Protein AF-A0A402D2J2-F1 (afdb_monomer)

Sequence (339 aa):
MKLERARELYSDYAEGTLTPAMKLALEQHFDADAEARADYDEFARIFAVLGDSAPVDIDVPLGFRAKVMELATAEQERRASAPRSLGDAIREWFAPSGRRRLSGGLLAGVAALVVAGVVFNPAINHPGTTPGTMFPGINTPAPDATPLMIQGVSTGMGTDGNFYHYFHIHLPQNVQSATVNAFVVTSSDQITDPAIRASDAHLALSAPMTLSNDEEMQIPVARAKRPEPGATLDMLVNWQSDSDPSHGGSQVVFTPFDVSDGGPATPPTANGNFYDTLRAIASVYHVTVIADATSSPTVAAAGWTSGDDVSKALNTVAGSVSYGVRKLNDTTYQVFDKR

Organism: NCBI:txid2219043

Nearest PDB structures (foldseek):
  1uey-assembly1_A  TM=3.488E-01  e=1.112E-01  Homo sapiens
  4n8p-assembly1_A-2  TM=3.019E-01  e=5.101E-01  Ornithorhynchus anatinus
  4u59-assembly1_A  TM=2.667E-01  e=8.151E-01  Salmonella enterica subsp. enterica serovar Typhimurium
  7uwj-assembly1_D  TM=2.403E-01  e=6.081E-01  Homo sapiens

pLDDT: mean 82.34, std 18.81, range [29.27, 98.44]

Radius of gyration: 31.61 Å; Cα contacts (8 Å, |Δi|>4): 439; chains: 1; bounding box: 92×44×94 Å

Solvent-accessible surface area (backbone atoms only — not comparable to full-atom values): 20413 Å² total; per-residue (Å²): 125,58,67,73,65,52,60,74,42,46,64,39,55,76,72,62,70,50,54,72,70,57,47,52,56,50,52,55,38,35,75,74,29,66,65,60,37,52,55,47,58,51,50,51,52,54,52,45,55,64,67,63,48,66,78,72,82,69,78,71,57,91,57,48,70,57,52,52,50,49,50,51,49,51,51,50,50,48,62,70,65,47,75,79,49,72,64,55,59,51,50,52,66,70,36,88,80,51,78,81,75,82,84,79,88,81,93,76,87,93,77,89,90,82,93,86,86,86,79,89,86,82,87,88,86,81,84,88,84,80,93,72,91,73,74,81,77,77,75,69,72,74,75,80,73,70,73,66,38,67,79,49,73,49,75,49,73,43,98,85,71,46,51,26,39,34,38,38,36,34,47,35,96,89,38,67,35,28,44,34,41,39,29,40,44,90,49,59,58,41,68,68,33,71,68,52,23,74,75,71,42,44,70,59,41,100,58,76,41,80,46,43,40,92,43,78,46,74,48,71,42,76,55,69,94,76,64,60,55,50,40,56,52,34,40,38,38,39,40,34,22,73,88,41,76,86,60,46,50,30,39,34,35,27,34,39,61,73,62,90,81,38,68,90,43,70,62,64,78,52,84,46,42,38,61,40,40,52,42,28,50,13,27,73,69,65,22,33,36,37,32,58,43,69,76,58,69,87,56,54,50,67,88,67,58,96,87,53,55,70,67,57,34,50,42,50,39,30,49,75,74,60,29,41,71,45,78,77,54,99,51,34,35,36,38,35,67,72,122

InterPro domains:
  IPR041916 Anti-sigma factor, zinc-finger domain superfamily [G3DSA:1.10.10.1320] (2-97)

Mean predicted aligned error: 16.81 Å

Foldseek 3Di:
DDLVVLVVCLVCQLVVVDDPVVNVVSVVVCVVDVVSVVVSVVVNVVVVVVVPPPPPPPVCPVCNVVVVVVVVVVVVVCVVPVPCPPVNVVVVCVPPVNPPPPDDDDDDDDDDDDDDDDDDDDDDDDDDDDDDDDPPPPPPPQQDPDFDFFQDWDWDQDPVRFIWIKTKGAGGPVFQKKWKWKWFDDDVCLLQPVVCVVVPTHTLDPDTDMDGRPDIDIRIDTDDPQDDQLQWGKMKMWIARPVDRVPIFIKMKTATDDCVRDHQDPQDPQPQALVSQVSSLCSRQRAMEIETSGVRDPGRQDDADSPDPSQVSLCSSLVVRQWDWDDSDPRYIYTYHSD

Structure (mmCIF, N/CA/C/O backbone):
data_AF-A0A402D2J2-F1
#
_entry.id   AF-A0A402D2J2-F1
#
loop_
_atom_site.group_PDB
_atom_site.id
_atom_site.type_symbol
_atom_site.label_atom_id
_atom_site.label_alt_id
_atom_site.label_comp_id
_atom_site.label_asym_id
_atom_site.label_entity_id
_atom_site.label_seq_id
_atom_site.pdbx_PDB_ins_code
_atom_site.Cartn_x
_atom_site.Cartn_y
_atom_site.Cartn_z
_atom_site.occupancy
_atom_site.B_iso_or_equiv
_atom_site.auth_seq_id
_atom_site.auth_comp_id
_atom_site.auth_asym_id
_atom_site.auth_atom_id
_atom_site.pdbx_PDB_model_num
ATOM 1 N N . MET A 1 1 ? -37.002 -9.788 31.510 1.00 94.62 1 MET A N 1
ATOM 2 C CA . MET A 1 1 ? -36.221 -8.717 30.846 1.00 94.62 1 MET A CA 1
ATOM 3 C C . MET A 1 1 ? -36.926 -8.392 29.531 1.00 94.62 1 MET A C 1
ATOM 5 O O . MET A 1 1 ? -37.787 -9.174 29.156 1.00 94.62 1 MET A O 1
ATOM 9 N N . LYS A 1 2 ? -36.666 -7.252 28.878 1.00 96.88 2 LYS A N 1
ATOM 10 C CA . LYS A 1 2 ? -37.118 -7.056 27.487 1.00 96.88 2 LYS A CA 1
ATOM 11 C C . LYS A 1 2 ? -36.085 -7.664 26.533 1.00 96.88 2 LYS A C 1
ATOM 13 O O . LYS A 1 2 ? -34.898 -7.600 26.858 1.00 96.88 2 LYS A O 1
ATOM 18 N N . LEU A 1 3 ? -36.521 -8.185 25.387 1.00 95.56 3 LEU A N 1
ATOM 19 C CA . LEU A 1 3 ? -35.649 -8.843 24.409 1.00 95.56 3 LEU A CA 1
ATOM 20 C C . LEU A 1 3 ? -34.528 -7.916 23.914 1.00 95.56 3 LEU A C 1
ATOM 22 O O . LEU A 1 3 ? -33.380 -8.334 23.826 1.00 95.56 3 LEU A O 1
ATOM 26 N N . GLU A 1 4 ? -34.814 -6.630 23.688 1.00 97.06 4 GLU A N 1
ATOM 27 C CA . GLU A 1 4 ? -33.807 -5.663 23.226 1.00 97.06 4 GLU A CA 1
ATOM 28 C C . GLU A 1 4 ? -32.672 -5.509 24.242 1.00 97.06 4 GLU A C 1
ATOM 30 O O . GLU A 1 4 ? -31.501 -5.462 23.879 1.00 97.06 4 GLU A O 1
ATOM 35 N N . ARG A 1 5 ? -33.013 -5.512 25.537 1.00 97.31 5 ARG A N 1
ATOM 36 C CA . ARG A 1 5 ? -32.013 -5.433 26.604 1.00 97.31 5 ARG A CA 1
ATOM 37 C C . ARG A 1 5 ? -31.227 -6.733 26.752 1.00 97.31 5 ARG A C 1
ATOM 39 O O . ARG A 1 5 ? -30.081 -6.680 27.172 1.00 97.31 5 ARG A O 1
ATOM 46 N N . ALA A 1 6 ? -31.824 -7.880 26.431 1.00 97.69 6 ALA A N 1
ATOM 47 C CA . ALA A 1 6 ? -31.112 -9.154 26.408 1.00 97.69 6 ALA A CA 1
ATOM 48 C C . ALA A 1 6 ? -30.074 -9.181 25.275 1.00 97.69 6 ALA A C 1
ATOM 50 O O . ALA A 1 6 ? -28.929 -9.545 25.527 1.00 97.69 6 ALA A O 1
ATOM 51 N N . ARG A 1 7 ? -30.446 -8.701 24.077 1.00 97.62 7 ARG A N 1
ATOM 52 C CA . ARG A 1 7 ? -29.564 -8.595 22.898 1.00 97.62 7 ARG A CA 1
ATOM 53 C C . ARG A 1 7 ? -28.315 -7.763 23.156 1.00 97.62 7 ARG A C 1
ATOM 55 O O . ARG A 1 7 ? -27.223 -8.159 22.765 1.00 97.62 7 ARG A O 1
ATOM 62 N N . GLU A 1 8 ? -28.457 -6.650 23.872 1.00 97.69 8 GLU A N 1
ATOM 63 C CA . GLU A 1 8 ? -27.319 -5.814 24.282 1.00 97.69 8 GLU A CA 1
ATOM 64 C C . GLU A 1 8 ? -26.299 -6.566 25.157 1.00 97.69 8 GLU A C 1
ATOM 66 O O . GLU A 1 8 ? -25.145 -6.160 25.218 1.00 97.69 8 GLU A O 1
ATOM 71 N N . LEU A 1 9 ? -26.701 -7.654 25.826 1.00 98.19 9 LEU A N 1
ATOM 72 C CA . LEU A 1 9 ? -25.843 -8.440 26.719 1.00 98.19 9 LEU A CA 1
ATOM 73 C C . LEU A 1 9 ? -25.268 -9.704 26.060 1.00 98.19 9 LEU A C 1
ATOM 75 O O . LEU A 1 9 ? -24.538 -10.442 26.721 1.00 98.19 9 LEU A O 1
ATOM 79 N N . TYR A 1 10 ? -25.585 -9.990 24.793 1.00 98.19 10 TYR A N 1
ATOM 80 C CA . TYR A 1 10 ? -25.161 -11.231 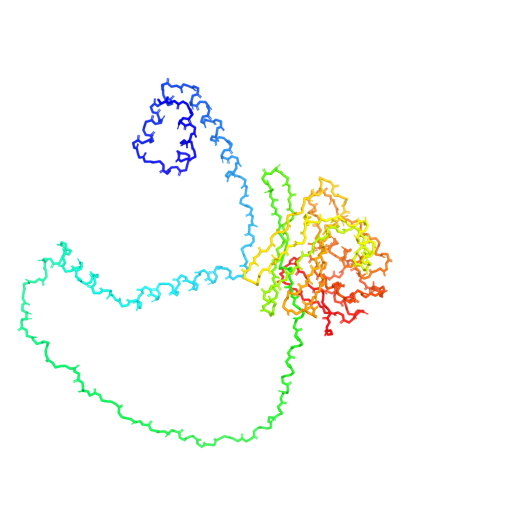24.134 1.00 98.19 10 TYR A CA 1
ATOM 81 C C . TYR A 1 10 ? -23.644 -11.327 23.949 1.00 98.19 10 TYR A C 1
ATOM 83 O O . TYR A 1 10 ? -23.086 -12.386 24.243 1.00 98.19 10 TYR A O 1
ATOM 91 N N . SER A 1 11 ? -22.979 -10.240 23.529 1.00 96.81 11 SER A N 1
ATOM 92 C CA . SER A 1 11 ? -21.511 -10.210 23.380 1.00 96.81 11 SER A CA 1
ATOM 93 C C . SER A 1 11 ? -20.832 -10.460 24.723 1.00 96.81 11 SER A C 1
ATOM 95 O O . SER A 1 11 ? -20.067 -11.410 24.862 1.00 96.81 11 SER A O 1
ATOM 97 N N . ASP A 1 12 ? -21.220 -9.702 25.754 1.00 97.94 12 ASP A N 1
ATOM 98 C CA . ASP A 1 12 ? -20.649 -9.830 27.098 1.00 97.94 12 ASP A CA 1
ATOM 99 C C . ASP A 1 12 ? -20.899 -11.222 27.713 1.00 97.94 12 ASP A C 1
ATOM 101 O O . ASP A 1 12 ? -20.070 -11.752 28.459 1.00 97.94 12 ASP A O 1
ATOM 105 N N . TYR A 1 13 ? -22.055 -11.839 27.430 1.00 98.12 13 TYR A N 1
ATOM 106 C CA . TYR A 1 13 ? -22.362 -13.200 27.881 1.00 98.12 13 TYR A CA 1
ATOM 107 C C . TYR A 1 13 ? -21.496 -14.241 27.159 1.00 98.12 13 TYR A C 1
ATOM 109 O O . TYR A 1 13 ? -20.967 -15.137 27.818 1.00 98.12 13 TYR A O 1
ATOM 117 N N . ALA A 1 14 ? -21.321 -14.115 25.837 1.00 97.00 14 ALA A N 1
ATOM 118 C CA . ALA A 1 14 ? -20.491 -15.012 25.030 1.00 97.00 14 ALA A CA 1
ATOM 119 C C . ALA A 1 14 ? -18.995 -14.906 25.378 1.00 97.00 14 ALA A C 1
ATOM 121 O O . ALA A 1 14 ? -18.307 -15.923 25.447 1.00 97.00 14 ALA A O 1
ATOM 122 N N . GLU A 1 15 ? -18.511 -13.698 25.667 1.00 95.81 15 GLU A N 1
ATOM 123 C CA . GLU A 1 15 ? -17.132 -13.430 26.098 1.00 95.81 15 GLU A CA 1
ATOM 124 C C . GLU A 1 15 ? -16.888 -13.758 27.582 1.00 95.81 15 GLU A C 1
ATOM 126 O O . GLU A 1 15 ? -15.745 -13.821 28.038 1.00 95.81 15 GLU A O 1
ATOM 131 N N . GLY A 1 16 ? -17.952 -13.977 28.361 1.00 96.56 16 GLY A N 1
ATOM 132 C CA . GLY A 1 16 ? -17.866 -14.272 29.791 1.00 96.56 16 GLY A CA 1
ATOM 133 C C . GLY A 1 16 ? -17.497 -13.065 30.664 1.00 96.56 16 GLY A C 1
ATOM 134 O O . GLY A 1 16 ? -17.028 -13.252 31.788 1.00 96.56 16 GLY A O 1
ATOM 135 N N . THR A 1 17 ? -17.710 -11.840 30.179 1.00 97.50 17 THR A N 1
ATOM 136 C CA . THR A 1 17 ? -17.394 -10.582 30.880 1.00 97.50 17 THR A CA 1
ATOM 137 C C . THR A 1 17 ? -18.548 -10.069 31.749 1.00 97.50 17 THR A C 1
ATOM 139 O O . THR A 1 17 ? -18.353 -9.174 32.577 1.00 97.50 17 THR A O 1
ATOM 142 N N . LEU A 1 18 ? -19.746 -10.656 31.630 1.00 96.81 18 LEU A N 1
ATOM 143 C CA . LEU A 1 18 ? -20.892 -10.295 32.466 1.00 96.81 18 LEU A CA 1
ATOM 144 C C . LEU A 1 18 ? -20.651 -10.539 33.958 1.00 96.81 18 LEU A C 1
ATOM 146 O O . LEU A 1 18 ? -20.137 -11.573 34.390 1.00 96.81 18 LEU A O 1
ATOM 150 N N . THR A 1 19 ? -21.162 -9.616 34.776 1.00 97.75 19 THR A N 1
ATOM 151 C CA . THR A 1 19 ? -21.216 -9.826 36.226 1.00 97.75 19 THR A CA 1
ATOM 152 C C . THR A 1 19 ? -22.087 -11.049 36.564 1.00 97.75 19 THR A C 1
ATOM 154 O O . THR A 1 19 ? -23.093 -11.287 35.887 1.00 97.75 19 THR A O 1
ATOM 157 N N . PRO A 1 20 ? -21.789 -11.803 37.642 1.00 97.44 20 PRO A N 1
ATOM 158 C CA . PRO A 1 20 ? -22.547 -13.010 37.987 1.00 97.44 20 PRO A CA 1
ATOM 159 C C . PRO A 1 20 ? -24.058 -12.785 38.146 1.00 97.44 20 PRO A C 1
ATOM 161 O O . PRO A 1 20 ? -24.855 -13.636 37.759 1.00 97.44 20 PRO A O 1
ATOM 164 N N . ALA A 1 21 ? -24.462 -11.625 38.674 1.00 96.69 21 ALA A N 1
ATOM 165 C CA . ALA A 1 21 ? -25.872 -11.275 38.840 1.00 96.69 21 ALA A CA 1
ATOM 166 C C . ALA A 1 21 ? -26.580 -11.048 37.494 1.00 96.69 21 ALA A C 1
ATOM 168 O O . ALA A 1 21 ? -27.708 -11.501 37.309 1.00 96.69 21 ALA A O 1
ATOM 169 N N . MET A 1 22 ? -25.919 -10.377 36.545 1.00 97.31 22 MET A N 1
ATOM 170 C CA . MET A 1 22 ? -26.465 -10.158 35.202 1.00 97.31 22 MET A CA 1
ATOM 171 C C . MET A 1 22 ? -26.511 -11.452 34.397 1.00 97.31 22 MET A C 1
ATOM 173 O O . MET A 1 22 ? -27.506 -11.706 33.726 1.00 97.31 22 MET A O 1
ATOM 177 N N . LYS A 1 23 ? -25.472 -12.286 34.523 1.00 98.38 23 LYS A N 1
ATOM 178 C CA . LYS A 1 23 ? -25.421 -13.615 33.915 1.00 98.38 23 LYS A CA 1
ATOM 179 C C . LYS A 1 23 ? -26.622 -14.463 34.343 1.00 98.38 23 LYS A C 1
ATOM 181 O O . LYS A 1 23 ? -27.362 -14.939 33.490 1.00 98.38 23 LYS A O 1
ATOM 186 N N . LEU A 1 24 ? -26.869 -14.561 35.653 1.00 98.12 24 LEU A N 1
ATOM 187 C CA . LEU A 1 24 ? -28.007 -15.308 36.194 1.00 98.12 24 LEU A CA 1
ATOM 188 C C . LEU A 1 24 ? -29.354 -14.734 35.725 1.00 98.12 24 LEU A C 1
ATOM 190 O O . LEU A 1 24 ? -30.255 -15.489 35.374 1.00 98.12 24 LEU A O 1
ATOM 194 N N . ALA A 1 25 ? -29.503 -13.406 35.705 1.00 97.94 25 ALA A N 1
ATOM 195 C CA . ALA A 1 25 ? -30.734 -12.761 35.249 1.00 97.94 25 ALA A CA 1
ATOM 196 C C . ALA A 1 25 ? -31.018 -13.008 33.755 1.00 97.94 25 ALA A C 1
ATOM 198 O O . ALA A 1 25 ? -32.182 -13.109 33.364 1.00 97.94 25 ALA A O 1
ATOM 199 N N . LEU A 1 26 ? -29.972 -13.094 32.927 1.00 98.12 26 LEU A N 1
ATOM 200 C CA . LEU A 1 26 ? -30.086 -13.415 31.506 1.00 98.12 26 LEU A CA 1
ATOM 201 C C . LEU A 1 26 ? -30.429 -14.898 31.295 1.00 98.12 26 LEU A C 1
ATOM 203 O O . LEU A 1 26 ? -31.330 -15.205 30.523 1.00 98.12 26 LEU A O 1
ATOM 207 N N . GLU A 1 27 ? -29.801 -15.805 32.045 1.00 98.19 27 GLU A N 1
ATOM 208 C CA . GLU A 1 27 ? -30.106 -17.244 32.009 1.00 98.19 27 GLU A CA 1
ATOM 209 C C . GLU A 1 27 ? -31.556 -17.530 32.419 1.00 98.19 27 GLU A C 1
ATOM 211 O O . GLU A 1 27 ? -32.279 -18.215 31.700 1.00 98.19 27 GLU A O 1
ATOM 216 N N . GLN A 1 28 ? -32.033 -16.903 33.498 1.00 98.06 28 GLN A N 1
ATOM 217 C CA . GLN A 1 28 ? -33.442 -16.986 33.899 1.00 98.06 28 GLN A CA 1
ATOM 218 C C . GLN A 1 28 ? -34.395 -16.439 32.831 1.00 98.06 28 GLN A C 1
ATOM 220 O O . GLN A 1 28 ? -35.529 -16.901 32.714 1.00 98.06 28 GLN A O 1
ATOM 225 N N . HIS A 1 29 ? -33.968 -15.432 32.063 1.00 98.19 29 HIS A N 1
ATOM 226 C CA . HIS A 1 29 ? -34.773 -14.912 30.966 1.00 98.19 29 HIS A CA 1
ATOM 227 C C . HIS A 1 29 ? -34.851 -15.903 29.804 1.00 98.19 29 HIS A C 1
ATOM 229 O O . HIS A 1 29 ? -35.945 -16.083 29.281 1.00 98.19 29 HIS A O 1
ATOM 235 N N . PHE A 1 30 ? -33.751 -16.576 29.457 1.00 98.25 30 PHE A N 1
ATOM 236 C CA . PHE A 1 30 ? -33.749 -17.642 28.452 1.00 98.25 30 PHE A CA 1
ATOM 237 C C . PHE A 1 30 ? -34.640 -18.825 28.841 1.00 98.25 30 PHE A C 1
ATOM 239 O O . PHE A 1 30 ? -35.312 -19.386 27.981 1.00 98.25 30 PHE A O 1
ATOM 246 N N . ASP A 1 31 ? -34.686 -19.177 30.127 1.00 98.31 31 ASP A N 1
ATOM 247 C CA . ASP A 1 31 ? -35.574 -20.237 30.617 1.00 98.31 31 ASP A CA 1
ATOM 248 C C . ASP A 1 31 ? -37.059 -19.843 30.520 1.00 98.31 31 ASP A C 1
ATOM 250 O O . ASP A 1 31 ? -37.927 -20.695 30.326 1.00 98.31 31 ASP A O 1
ATOM 254 N N . ALA A 1 32 ? -37.362 -18.550 30.667 1.00 97.88 32 ALA A N 1
ATOM 255 C CA . ALA A 1 32 ? -38.724 -18.023 30.614 1.00 97.88 32 ALA A CA 1
ATOM 256 C C . ALA A 1 32 ? -39.198 -17.672 29.192 1.00 97.88 32 ALA A C 1
ATOM 258 O O . ALA A 1 32 ? -40.405 -17.597 28.960 1.00 97.88 32 ALA A O 1
ATOM 259 N N . ASP A 1 33 ? -38.272 -17.429 28.264 1.00 98.38 33 ASP A N 1
ATOM 260 C CA . ASP A 1 33 ? -38.541 -16.941 26.914 1.00 98.38 33 ASP A CA 1
ATOM 261 C C . ASP A 1 33 ? -37.708 -17.708 25.874 1.00 98.38 33 ASP A C 1
ATOM 263 O O . ASP A 1 33 ? -36.517 -17.458 25.665 1.00 98.38 33 ASP A O 1
ATOM 267 N N . ALA A 1 34 ? -38.367 -18.654 25.200 1.00 97.88 34 ALA A N 1
ATOM 268 C CA . ALA A 1 34 ? -37.743 -19.495 24.185 1.00 97.88 34 ALA A CA 1
ATOM 269 C C . ALA A 1 34 ? -37.308 -18.711 22.933 1.00 97.88 34 ALA A C 1
ATOM 271 O O . ALA A 1 34 ? -36.373 -19.140 22.256 1.00 97.88 34 ALA A O 1
ATOM 272 N N . GLU A 1 35 ? -37.945 -17.573 22.627 1.00 97.25 35 GLU A N 1
ATOM 273 C CA . GLU A 1 35 ? -37.554 -16.718 21.500 1.00 97.25 35 GLU A CA 1
ATOM 274 C C . GLU A 1 35 ? -36.200 -16.066 21.785 1.00 97.25 35 GLU A C 1
ATOM 276 O O . GLU A 1 35 ? -35.285 -16.156 20.968 1.00 97.25 35 GLU A O 1
ATOM 281 N N . ALA A 1 36 ? -36.027 -15.522 22.993 1.00 97.75 36 ALA A N 1
ATOM 282 C CA . ALA A 1 36 ? -34.755 -14.955 23.436 1.00 97.75 36 ALA A CA 1
ATOM 283 C C . ALA A 1 36 ? -33.617 -15.988 23.439 1.00 97.75 36 ALA A C 1
ATOM 285 O O . ALA A 1 36 ? -32.466 -15.641 23.166 1.00 97.75 36 ALA A O 1
ATOM 286 N N . ARG A 1 37 ? -33.923 -17.258 23.746 1.00 98.44 37 ARG A N 1
ATOM 287 C CA . ARG A 1 37 ? -32.938 -18.343 23.677 1.00 98.44 37 ARG A CA 1
ATOM 288 C C . ARG A 1 37 ? -32.544 -18.669 22.236 1.00 98.44 37 ARG A C 1
ATOM 290 O O . ARG A 1 37 ? -31.356 -18.796 21.957 1.00 98.44 37 ARG A O 1
ATOM 297 N N . ALA A 1 38 ? -33.518 -18.777 21.334 1.00 98.00 38 ALA A N 1
ATOM 298 C CA . ALA A 1 38 ? -33.260 -19.056 19.923 1.00 98.00 38 ALA A CA 1
ATOM 299 C C . ALA A 1 38 ? -32.440 -17.938 19.249 1.00 98.00 38 ALA A C 1
ATOM 301 O O . ALA A 1 38 ? -31.506 -18.236 18.506 1.00 98.00 38 ALA A O 1
ATOM 302 N N . ASP A 1 39 ? -32.746 -16.674 19.561 1.00 97.94 39 ASP A N 1
ATOM 303 C CA . ASP A 1 39 ? -32.021 -15.488 19.079 1.00 97.94 39 ASP A CA 1
ATOM 304 C C . ASP A 1 39 ? -30.553 -15.496 19.556 1.00 97.94 39 ASP A C 1
ATOM 306 O O . ASP A 1 39 ? -29.631 -15.269 18.770 1.00 97.94 39 ASP A O 1
ATOM 310 N N . TYR A 1 40 ? -30.308 -15.873 20.819 1.00 98.31 40 TYR A N 1
ATOM 311 C CA . TYR A 1 40 ? -28.949 -16.061 21.335 1.00 98.31 40 TYR A CA 1
ATOM 312 C C . TYR A 1 40 ? -28.207 -17.228 20.660 1.00 98.31 40 TYR A C 1
ATOM 314 O O . TYR A 1 40 ? -27.033 -17.090 20.324 1.00 98.31 40 TYR A O 1
ATOM 322 N N . ASP A 1 41 ? -28.863 -18.369 20.426 1.00 98.00 41 ASP A N 1
ATOM 323 C CA . ASP A 1 41 ? -28.238 -19.529 19.771 1.00 98.00 41 ASP A CA 1
ATOM 324 C C . ASP A 1 41 ? -27.875 -19.239 18.292 1.00 98.00 41 ASP A C 1
ATOM 326 O O . ASP A 1 41 ? -26.938 -19.823 17.733 1.00 98.00 41 ASP A O 1
ATOM 330 N N . GLU A 1 42 ? -28.608 -18.345 17.621 1.00 97.38 42 GLU A N 1
ATOM 331 C CA . GLU A 1 42 ? -28.236 -17.805 16.307 1.00 97.38 42 GLU A CA 1
ATOM 332 C C . GLU A 1 42 ? -27.014 -16.885 16.402 1.00 97.38 42 GLU A C 1
ATOM 334 O O . GLU A 1 42 ? -26.023 -17.118 15.702 1.00 97.38 42 GLU A O 1
ATOM 339 N N . PHE A 1 43 ? -27.034 -15.915 17.322 1.00 97.50 43 PHE A N 1
ATOM 340 C CA . PHE A 1 43 ? -25.891 -15.041 17.589 1.00 97.50 43 PHE A CA 1
ATOM 341 C C . PHE A 1 43 ? -24.618 -15.842 17.902 1.00 97.50 43 PHE A C 1
ATOM 343 O O . PHE A 1 43 ? -23.577 -15.606 17.291 1.00 97.50 43 PHE A O 1
ATOM 350 N N . ALA A 1 44 ? -24.697 -16.833 18.794 1.00 97.06 44 ALA A N 1
ATOM 351 C CA . ALA A 1 44 ? -23.561 -17.651 19.210 1.00 97.06 44 ALA A CA 1
ATOM 352 C C . ALA A 1 44 ? -22.949 -18.445 18.045 1.00 97.06 44 ALA A C 1
ATOM 354 O O . ALA A 1 44 ? -21.730 -18.598 17.980 1.00 97.06 44 ALA A O 1
ATOM 355 N N . ARG A 1 45 ? -23.767 -18.913 17.089 1.00 95.44 45 ARG A N 1
ATOM 356 C CA . ARG A 1 45 ? -23.268 -19.561 15.863 1.00 95.44 45 ARG A CA 1
ATOM 357 C C . ARG A 1 45 ? -22.509 -18.590 14.969 1.00 95.44 45 ARG A C 1
ATOM 359 O O . ARG A 1 45 ? -21.433 -18.942 14.497 1.00 95.44 45 ARG A O 1
ATOM 366 N N . ILE A 1 46 ? -23.043 -17.389 14.744 1.00 92.25 46 ILE A N 1
ATOM 367 C CA . ILE A 1 46 ? -22.367 -16.359 13.940 1.00 92.25 46 ILE A CA 1
ATOM 368 C C . ILE A 1 46 ? -21.056 -15.946 14.618 1.00 92.25 46 ILE A C 1
ATOM 370 O O . ILE A 1 46 ? -20.014 -15.903 13.970 1.00 92.25 46 ILE A O 1
ATOM 374 N N . PHE A 1 47 ? -21.093 -15.716 15.931 1.00 93.81 47 PHE A N 1
ATOM 375 C CA . PHE A 1 47 ? -19.922 -15.369 16.729 1.00 93.81 47 PHE A CA 1
ATOM 376 C C . PHE A 1 47 ? -18.847 -16.463 16.672 1.00 93.81 47 PHE A C 1
ATOM 378 O O . PHE A 1 47 ? -17.671 -16.157 16.501 1.00 93.81 47 PHE A O 1
ATOM 385 N N . ALA A 1 48 ? -19.242 -17.740 16.725 1.00 91.38 48 ALA A N 1
ATOM 386 C CA . ALA A 1 48 ? -18.323 -18.861 16.559 1.00 91.38 48 ALA A CA 1
ATOM 387 C C . ALA A 1 48 ? -17.691 -18.895 15.159 1.00 91.38 48 ALA A C 1
ATOM 389 O O . ALA A 1 48 ? -16.487 -19.073 15.060 1.00 91.38 48 ALA A O 1
ATOM 390 N N . VAL A 1 49 ? -18.456 -18.669 14.084 1.00 89.50 49 VAL A N 1
ATOM 391 C CA . VAL A 1 49 ? -17.909 -18.615 12.710 1.00 89.50 49 VAL A CA 1
ATOM 392 C C . VAL A 1 49 ? -16.911 -17.463 12.544 1.00 89.50 49 VAL A C 1
ATOM 394 O O . VAL A 1 49 ? -15.879 -17.625 11.895 1.00 89.50 49 VAL A O 1
ATOM 397 N N . LEU A 1 50 ? -17.189 -16.309 13.152 1.00 85.31 50 LEU A N 1
ATOM 398 C CA . LEU A 1 50 ? -16.271 -15.168 13.148 1.00 85.31 50 LEU A CA 1
ATOM 399 C C . LEU A 1 50 ? -15.014 -15.435 13.988 1.00 85.31 50 LEU A C 1
ATOM 401 O O . LEU A 1 50 ? -13.928 -15.029 13.592 1.00 85.31 50 LEU A O 1
ATOM 405 N N . GLY A 1 51 ? -15.144 -16.138 15.117 1.00 85.31 51 GLY A N 1
ATOM 406 C CA . GLY A 1 51 ? -14.013 -16.513 15.971 1.00 85.31 51 GLY A CA 1
ATOM 407 C C . GLY A 1 51 ? -13.154 -17.654 15.414 1.00 85.31 51 GLY A C 1
ATOM 408 O O . GLY A 1 51 ? -11.956 -17.691 15.671 1.00 85.31 51 GLY A O 1
ATOM 409 N N . ASP A 1 52 ? -13.756 -18.563 14.645 1.00 80.56 52 ASP A N 1
ATOM 410 C CA . ASP A 1 52 ? -13.104 -19.718 14.004 1.00 80.56 52 ASP A CA 1
ATOM 411 C C . ASP A 1 52 ? -12.634 -19.404 12.574 1.00 80.56 52 ASP A C 1
ATOM 413 O O . ASP A 1 52 ? -12.081 -20.256 11.876 1.00 80.56 52 ASP A O 1
ATOM 417 N N . SER A 1 53 ? -12.834 -18.158 12.127 1.00 65.94 53 SER A N 1
ATOM 418 C CA . SER A 1 53 ? -12.111 -17.613 10.984 1.00 65.94 53 SER A CA 1
ATOM 419 C C . SER A 1 53 ? -10.634 -17.735 11.331 1.00 65.94 53 SER A C 1
ATOM 421 O O . SER A 1 53 ? -10.165 -17.020 12.217 1.00 65.94 53 SER A O 1
ATOM 423 N N . ALA A 1 54 ? -9.967 -18.722 10.711 1.00 52.94 54 ALA A N 1
ATOM 424 C CA . ALA A 1 54 ? -8.587 -19.106 10.992 1.00 52.94 54 ALA A CA 1
ATOM 425 C C . ALA A 1 54 ? -7.777 -17.844 11.266 1.00 52.94 54 ALA A C 1
ATOM 427 O O . ALA A 1 54 ? -7.941 -16.900 10.483 1.00 52.94 54 ALA A O 1
ATOM 428 N N . PRO A 1 55 ? -6.984 -17.796 12.360 1.00 60.69 55 PRO A N 1
ATOM 429 C CA . PRO A 1 55 ? -6.203 -16.615 12.672 1.00 60.69 55 PRO A CA 1
ATOM 430 C C . PRO A 1 55 ? -5.526 -16.222 11.376 1.00 60.69 55 PRO A C 1
ATOM 432 O O . PRO A 1 55 ? -4.767 -17.011 10.812 1.00 60.69 55 PRO A O 1
ATOM 435 N N . VAL A 1 56 ? -5.914 -15.061 10.844 1.00 56.22 56 VAL A N 1
ATOM 436 C CA . VAL A 1 56 ? -5.159 -14.448 9.765 1.00 56.22 56 VAL A CA 1
ATOM 437 C C . VAL A 1 56 ? -3.753 -14.461 10.330 1.00 56.22 56 VAL A C 1
ATOM 439 O O . VAL A 1 56 ? -3.558 -13.946 11.436 1.00 56.22 56 VAL A O 1
ATOM 442 N N . ASP A 1 57 ? -2.837 -15.180 9.680 1.00 55.19 57 ASP A N 1
ATOM 443 C CA . ASP A 1 57 ? -1.425 -15.165 10.041 1.00 55.19 57 ASP A CA 1
ATOM 444 C C . ASP A 1 57 ? -0.986 -13.721 9.793 1.00 55.19 57 ASP A C 1
ATOM 446 O O . ASP A 1 57 ? -0.542 -13.340 8.713 1.00 55.19 57 ASP A O 1
ATOM 450 N N . ILE A 1 58 ? -1.264 -12.866 10.777 1.00 64.69 58 ILE A N 1
ATOM 451 C CA . ILE A 1 58 ? -0.813 -11.495 10.826 1.00 64.69 58 ILE A CA 1
ATOM 452 C C . ILE A 1 58 ? 0.674 -11.671 11.020 1.00 64.69 58 ILE A C 1
ATOM 454 O O . ILE A 1 58 ? 1.121 -12.020 12.115 1.00 64.69 58 ILE A O 1
ATOM 458 N N . ASP A 1 59 ? 1.409 -11.514 9.925 1.00 61.25 59 ASP A N 1
ATOM 459 C CA . ASP A 1 59 ? 2.854 -11.616 9.920 1.00 61.25 59 ASP A CA 1
ATOM 460 C C . ASP A 1 59 ? 3.389 -10.548 10.876 1.00 61.25 59 ASP A C 1
ATOM 462 O O . ASP A 1 59 ? 3.378 -9.343 10.605 1.00 61.25 59 ASP A O 1
ATOM 466 N N . VAL A 1 60 ? 3.718 -10.990 12.088 1.00 75.00 60 VAL A N 1
ATOM 467 C CA . VAL A 1 60 ? 4.140 -10.112 13.168 1.00 75.00 60 VAL A CA 1
ATOM 468 C C . VAL A 1 60 ? 5.487 -9.540 12.736 1.00 75.00 60 VAL A C 1
ATOM 470 O O . VAL A 1 60 ? 6.429 -10.323 12.584 1.00 75.00 60 VAL A O 1
ATOM 473 N N . PRO A 1 61 ? 5.626 -8.207 12.567 1.00 75.94 61 PRO A N 1
ATOM 474 C CA . PRO A 1 61 ? 6.837 -7.620 12.011 1.00 75.94 61 PRO A CA 1
ATOM 475 C C . PRO A 1 61 ? 8.088 -8.159 12.703 1.00 75.94 61 PRO A C 1
ATOM 477 O O . PRO A 1 61 ? 8.149 -8.213 13.939 1.00 75.94 61 PRO A O 1
ATOM 480 N N . LEU A 1 62 ? 9.085 -8.568 11.913 1.00 70.38 62 LEU A N 1
ATOM 481 C CA . LEU A 1 62 ? 10.349 -9.093 12.427 1.00 70.38 62 LEU A CA 1
ATOM 482 C C . LEU A 1 62 ? 10.915 -8.141 13.493 1.00 70.38 62 LEU A C 1
ATOM 484 O O . LEU A 1 62 ? 11.180 -6.970 13.238 1.00 70.38 62 LEU A O 1
ATOM 488 N N . GLY A 1 63 ? 11.071 -8.652 14.717 1.00 80.75 63 GLY A N 1
ATOM 489 C CA . GLY A 1 63 ? 11.562 -7.879 15.862 1.00 80.75 63 GLY A CA 1
ATOM 490 C C . GLY A 1 63 ? 10.487 -7.269 16.769 1.00 80.75 63 GLY A C 1
ATOM 491 O O . GLY A 1 63 ? 10.835 -6.811 17.855 1.00 80.75 63 GLY A O 1
ATOM 492 N N . PHE A 1 64 ? 9.195 -7.336 16.432 1.00 81.44 64 PHE A N 1
ATOM 493 C CA . PHE A 1 64 ? 8.115 -6.874 17.319 1.00 81.44 64 PHE A CA 1
ATOM 494 C C . PHE A 1 64 ? 8.167 -7.576 18.678 1.00 81.44 64 PHE A C 1
ATOM 496 O O . PHE A 1 64 ? 8.144 -6.923 19.715 1.00 81.44 64 PHE A O 1
ATOM 503 N N . ARG A 1 65 ? 8.359 -8.903 18.695 1.00 83.69 65 ARG A N 1
ATOM 504 C CA . ARG A 1 65 ? 8.539 -9.658 19.945 1.00 83.69 65 ARG A CA 1
ATOM 505 C C . ARG A 1 65 ? 9.749 -9.172 20.746 1.00 83.69 65 ARG A C 1
ATOM 507 O O . ARG A 1 65 ? 9.658 -9.074 21.965 1.00 83.69 65 ARG A O 1
ATOM 514 N N . ALA A 1 66 ? 10.864 -8.867 20.081 1.00 86.25 66 ALA A N 1
ATOM 515 C CA . ALA A 1 66 ? 12.056 -8.347 20.749 1.00 86.25 66 ALA A CA 1
ATOM 516 C C . ALA A 1 66 ? 11.779 -6.967 21.363 1.00 86.25 66 ALA A C 1
ATOM 518 O O . ALA A 1 66 ? 12.085 -6.759 22.531 1.00 86.25 66 ALA A O 1
ATOM 519 N N . LYS A 1 67 ? 11.099 -6.082 20.627 1.00 86.62 67 LYS A N 1
ATOM 520 C CA . LYS A 1 67 ? 10.716 -4.742 21.086 1.00 86.62 67 LYS A CA 1
ATOM 521 C C . LYS A 1 67 ? 9.684 -4.772 22.217 1.00 86.62 67 LYS A C 1
ATOM 523 O O . LYS A 1 67 ? 9.785 -3.992 23.156 1.00 86.62 67 LYS A O 1
ATOM 528 N N . VAL A 1 68 ? 8.715 -5.688 22.171 1.00 88.25 68 VAL A N 1
ATOM 529 C CA . VAL A 1 68 ? 7.747 -5.904 23.261 1.00 88.25 68 VAL A CA 1
ATOM 530 C C . VAL A 1 68 ? 8.454 -6.413 24.513 1.00 88.25 68 VAL A C 1
ATOM 532 O O . VAL A 1 68 ? 8.175 -5.924 25.604 1.00 88.25 68 VAL A O 1
ATOM 535 N N . MET A 1 69 ? 9.393 -7.354 24.373 1.00 89.62 69 MET A N 1
ATOM 536 C CA . MET A 1 69 ? 10.191 -7.832 25.504 1.00 89.62 69 MET A CA 1
ATOM 537 C C . MET A 1 69 ? 11.087 -6.728 26.069 1.00 89.62 69 MET A C 1
ATOM 539 O O . MET A 1 69 ? 11.138 -6.582 27.283 1.00 89.62 69 MET A O 1
ATOM 543 N N . GLU A 1 70 ? 11.723 -5.927 25.214 1.00 91.06 70 GLU A N 1
ATOM 544 C CA . GLU A 1 70 ? 12.542 -4.775 25.605 1.00 91.06 70 GLU A CA 1
ATOM 545 C C . GLU A 1 70 ? 11.717 -3.735 26.376 1.00 91.06 70 GLU A C 1
ATOM 547 O O . GLU A 1 70 ? 12.109 -3.315 27.465 1.00 91.06 70 GLU A O 1
ATOM 552 N N . LEU A 1 71 ? 10.532 -3.379 25.869 1.00 88.44 71 LEU A N 1
ATOM 553 C CA . LEU A 1 71 ? 9.600 -2.474 26.545 1.00 88.44 71 LEU A CA 1
ATOM 554 C C . LEU A 1 71 ? 9.105 -3.047 27.873 1.00 88.44 71 LEU A C 1
ATOM 556 O O . LEU A 1 71 ? 9.026 -2.317 28.859 1.00 88.44 71 LEU A O 1
ATOM 560 N N . ALA A 1 72 ? 8.804 -4.346 27.926 1.00 88.12 72 ALA A N 1
ATOM 561 C CA . ALA A 1 72 ? 8.394 -5.007 29.158 1.00 88.12 72 ALA A CA 1
ATOM 562 C C . ALA A 1 72 ? 9.522 -4.992 30.201 1.00 88.12 72 ALA A C 1
ATOM 564 O O . ALA A 1 72 ? 9.269 -4.676 31.364 1.00 88.12 72 ALA A O 1
ATOM 565 N N . THR A 1 73 ? 10.768 -5.262 29.793 1.00 91.75 73 THR A N 1
ATOM 566 C CA . THR A 1 73 ? 11.933 -5.170 30.682 1.00 91.75 73 THR A CA 1
ATOM 567 C C . THR A 1 73 ? 12.192 -3.739 31.132 1.00 91.75 73 THR A C 1
ATOM 569 O O . THR A 1 73 ? 12.364 -3.516 32.325 1.00 91.75 73 THR A O 1
ATOM 572 N N . ALA A 1 74 ? 12.121 -2.760 30.228 1.00 90.00 74 ALA A N 1
ATOM 573 C CA . ALA A 1 74 ? 12.320 -1.352 30.552 1.00 90.00 74 ALA A CA 1
ATOM 574 C C . ALA A 1 74 ? 11.239 -0.827 31.508 1.00 90.00 74 ALA A C 1
ATOM 576 O O . ALA A 1 74 ? 11.542 -0.091 32.442 1.00 90.00 74 ALA A O 1
ATOM 577 N N . GLU A 1 75 ? 9.979 -1.234 31.334 1.00 88.94 75 GLU A N 1
ATOM 578 C CA . GLU A 1 75 ? 8.888 -0.879 32.245 1.00 88.94 75 GLU A CA 1
ATOM 579 C C . GLU A 1 75 ? 9.046 -1.570 33.607 1.00 88.94 75 GLU A C 1
ATOM 581 O O . GLU A 1 75 ? 8.792 -0.967 34.651 1.00 88.94 75 GLU A O 1
ATOM 586 N N . GLN A 1 76 ? 9.518 -2.816 33.632 1.00 87.31 76 GLN A N 1
ATOM 587 C CA . GLN A 1 76 ? 9.792 -3.530 34.876 1.00 87.31 76 GLN A CA 1
ATOM 588 C C . GLN A 1 76 ? 10.979 -2.918 35.634 1.00 87.31 76 GLN A C 1
ATOM 590 O O . GLN A 1 76 ? 10.897 -2.740 36.850 1.00 87.31 76 GLN A O 1
ATOM 595 N N . GLU A 1 77 ? 12.035 -2.509 34.931 1.00 90.50 77 GLU A N 1
ATOM 596 C CA . GLU A 1 77 ? 13.159 -1.751 35.485 1.00 90.50 77 GLU A CA 1
ATOM 597 C C . GLU A 1 77 ? 12.728 -0.359 35.945 1.00 90.50 77 GLU A C 1
ATOM 599 O O . GLU A 1 77 ? 13.115 0.075 37.031 1.00 90.50 77 GLU A O 1
ATOM 604 N N . ARG A 1 78 ? 11.860 0.325 35.192 1.00 86.50 78 ARG A N 1
ATOM 605 C CA . ARG A 1 78 ? 11.280 1.614 35.582 1.00 86.50 78 ARG A CA 1
ATOM 606 C C . ARG A 1 78 ? 10.447 1.484 36.852 1.00 86.50 78 ARG A C 1
ATOM 608 O O . ARG A 1 78 ? 10.561 2.333 37.730 1.00 86.50 78 ARG A O 1
ATOM 615 N N . ARG A 1 79 ? 9.657 0.417 36.995 1.00 81.94 79 ARG A N 1
ATOM 616 C CA . ARG A 1 79 ? 8.898 0.121 38.223 1.00 81.94 79 ARG A CA 1
ATOM 617 C C . ARG A 1 79 ? 9.797 -0.274 39.390 1.00 81.94 79 ARG A C 1
ATOM 619 O O . ARG A 1 79 ? 9.493 0.090 40.521 1.00 81.94 79 ARG A O 1
ATOM 626 N N . ALA A 1 80 ? 10.896 -0.982 39.134 1.00 85.00 80 ALA A N 1
ATOM 627 C CA . ALA A 1 80 ? 11.879 -1.330 40.159 1.00 85.00 80 ALA A CA 1
ATOM 628 C C . ALA A 1 80 ? 12.702 -0.113 40.624 1.00 85.00 80 ALA A C 1
ATOM 630 O O . ALA A 1 80 ? 13.079 -0.038 41.792 1.00 85.00 80 ALA A O 1
ATOM 631 N N . SER A 1 81 ? 12.948 0.839 39.720 1.00 81.31 81 SER A N 1
ATOM 632 C CA . SER A 1 81 ? 13.751 2.047 39.954 1.00 81.31 81 SER A CA 1
ATOM 633 C C . SER A 1 81 ? 12.918 3.255 40.377 1.00 81.31 81 SER A C 1
ATOM 635 O O . SER A 1 81 ? 13.477 4.256 40.825 1.00 81.31 81 SER A O 1
ATOM 637 N N . ALA A 1 82 ? 11.590 3.190 40.234 1.00 81.12 82 ALA A N 1
ATOM 638 C CA . ALA A 1 82 ? 10.701 4.230 40.715 1.00 81.12 82 ALA A CA 1
ATOM 639 C C . ALA A 1 82 ? 10.911 4.374 42.231 1.00 81.12 82 ALA A C 1
ATOM 641 O O . ALA A 1 82 ? 10.721 3.400 42.970 1.00 81.12 82 ALA A O 1
ATOM 642 N N . PRO A 1 83 ? 11.325 5.559 42.717 1.00 77.12 83 PRO A N 1
ATOM 643 C CA . PRO A 1 83 ? 11.483 5.774 44.142 1.00 77.12 83 PRO A CA 1
ATOM 644 C C . PRO A 1 83 ? 10.131 5.503 44.788 1.00 77.12 83 PRO A C 1
ATOM 646 O O . PRO A 1 83 ? 9.131 6.126 44.422 1.00 77.12 83 PRO A O 1
ATOM 649 N N . ARG A 1 84 ? 10.096 4.530 45.709 1.00 72.06 84 ARG A N 1
ATOM 650 C CA . ARG A 1 84 ? 8.883 4.195 46.460 1.00 72.06 84 ARG A CA 1
ATOM 651 C C . ARG A 1 84 ? 8.315 5.492 47.004 1.00 72.06 84 ARG A C 1
ATOM 653 O O . ARG A 1 84 ? 9.001 6.205 47.742 1.00 72.06 84 ARG A O 1
ATOM 660 N N . SER A 1 85 ? 7.102 5.826 46.575 1.00 74.50 85 SER A N 1
ATOM 661 C CA . SER A 1 85 ? 6.507 7.087 46.970 1.00 74.50 85 SER A CA 1
ATOM 662 C C . SER A 1 85 ? 6.350 7.076 48.488 1.00 74.50 85 SER A C 1
ATOM 664 O O . SER A 1 85 ? 6.058 6.045 49.100 1.00 74.50 85 SER A O 1
ATOM 666 N N . LEU A 1 86 ? 6.539 8.232 49.119 1.00 77.19 86 LEU A N 1
ATOM 667 C CA . LEU A 1 86 ? 6.343 8.377 50.561 1.00 77.19 86 LEU A CA 1
ATOM 668 C C . LEU A 1 86 ? 4.924 7.930 50.982 1.00 77.19 86 LEU A C 1
ATOM 670 O O . LEU A 1 86 ? 4.724 7.457 52.098 1.00 77.19 86 LEU A O 1
ATOM 674 N N . GLY A 1 87 ? 3.955 8.003 50.059 1.00 79.00 87 GLY A N 1
ATOM 675 C CA . GLY A 1 87 ? 2.599 7.487 50.235 1.00 79.00 87 GLY A CA 1
ATOM 676 C C . GLY A 1 87 ? 2.524 5.965 50.372 1.00 79.00 87 GLY A C 1
ATOM 677 O O . GLY A 1 87 ? 1.764 5.482 51.209 1.00 79.00 87 GLY A O 1
ATOM 678 N N . ASP A 1 88 ? 3.336 5.207 49.633 1.00 77.06 88 ASP A N 1
ATOM 679 C CA . ASP A 1 88 ? 3.368 3.741 49.730 1.00 77.06 88 ASP A CA 1
ATOM 680 C C . ASP A 1 88 ? 4.000 3.280 51.045 1.00 77.06 88 ASP A C 1
ATOM 682 O O . ASP A 1 88 ? 3.481 2.372 51.688 1.00 77.06 88 ASP A O 1
ATOM 686 N N . ALA A 1 89 ? 5.045 3.974 51.509 1.00 74.44 89 ALA A N 1
ATOM 687 C CA . ALA A 1 89 ? 5.655 3.716 52.814 1.00 74.44 89 ALA A CA 1
ATOM 688 C C . ALA A 1 89 ? 4.678 3.994 53.973 1.00 74.44 89 ALA A C 1
ATOM 690 O O . ALA A 1 89 ? 4.588 3.211 54.919 1.00 74.44 89 ALA A O 1
ATOM 691 N N . ILE A 1 90 ? 3.896 5.077 53.886 1.00 76.50 90 ILE A N 1
ATOM 692 C CA . ILE A 1 90 ? 2.844 5.381 54.866 1.00 76.50 90 ILE A CA 1
ATOM 693 C C . ILE A 1 90 ? 1.734 4.323 54.803 1.00 76.50 90 ILE A C 1
ATOM 695 O O . ILE A 1 90 ? 1.287 3.831 55.839 1.00 76.50 90 ILE A O 1
ATOM 699 N N . ARG A 1 91 ? 1.299 3.923 53.603 1.00 77.19 91 ARG A N 1
ATOM 700 C CA . ARG A 1 91 ? 0.236 2.924 53.419 1.00 77.19 91 ARG A CA 1
ATOM 701 C C . ARG A 1 91 ? 0.642 1.542 53.926 1.00 77.19 91 ARG A C 1
ATOM 703 O O . ARG A 1 91 ? -0.181 0.867 54.535 1.00 77.19 91 ARG A O 1
ATOM 710 N N . GLU A 1 92 ? 1.896 1.144 53.729 1.00 76.38 92 GLU A N 1
ATOM 711 C CA . GLU A 1 92 ? 2.462 -0.102 54.256 1.00 76.38 92 GLU A CA 1
ATOM 712 C C . GLU A 1 92 ? 2.575 -0.070 55.790 1.00 76.38 92 GLU A C 1
ATOM 714 O O . GLU A 1 92 ? 2.340 -1.083 56.450 1.00 76.38 92 GLU A O 1
ATOM 719 N N . TRP A 1 93 ? 2.813 1.108 56.379 1.00 71.56 93 TRP A N 1
ATOM 720 C CA . TRP A 1 93 ? 2.808 1.292 57.834 1.00 71.56 93 TRP A CA 1
ATOM 721 C C . TRP A 1 93 ? 1.407 1.150 58.454 1.00 71.56 93 TRP A C 1
ATOM 723 O O . TRP A 1 93 ? 1.268 0.643 59.569 1.00 71.56 93 TRP A O 1
ATOM 733 N N . PHE A 1 94 ? 0.363 1.537 57.713 1.00 73.88 94 PHE A N 1
ATOM 734 C CA . PHE A 1 94 ? -1.040 1.360 58.106 1.00 73.88 94 PHE A CA 1
ATOM 735 C C . PHE A 1 94 ? -1.665 0.036 57.634 1.00 73.88 94 PHE A C 1
ATOM 737 O O . PHE A 1 94 ? -2.782 -0.288 58.048 1.00 73.88 94 PHE A O 1
ATOM 744 N N . ALA A 1 95 ? -0.971 -0.754 56.807 1.00 77.00 95 ALA A N 1
ATOM 745 C CA . ALA A 1 95 ? -1.469 -2.044 56.355 1.00 77.00 95 ALA A CA 1
ATOM 746 C C . ALA A 1 95 ? -1.583 -3.032 57.542 1.00 77.00 95 ALA A C 1
ATOM 748 O O . ALA A 1 95 ? -0.684 -3.101 58.388 1.00 77.00 95 ALA A O 1
ATOM 749 N N . PRO A 1 96 ? -2.652 -3.851 57.623 1.00 63.81 96 PRO A N 1
ATOM 750 C CA . PRO A 1 96 ? -2.916 -4.736 58.769 1.00 63.81 96 PRO A CA 1
ATOM 751 C C . PRO A 1 96 ? -1.816 -5.774 59.054 1.00 63.81 96 PRO A C 1
ATOM 753 O O . PRO A 1 96 ? -1.765 -6.345 60.145 1.00 63.81 96 PRO A O 1
ATOM 756 N N . SER A 1 97 ? -0.927 -6.020 58.090 1.00 61.75 97 SER A N 1
ATOM 757 C CA . SER A 1 97 ? 0.206 -6.943 58.180 1.00 61.75 97 SER A CA 1
ATOM 758 C C . SER A 1 97 ? 1.391 -6.401 58.998 1.00 61.75 97 SER A C 1
ATOM 760 O O . SER A 1 97 ? 2.173 -7.199 59.519 1.00 61.75 97 SER A O 1
ATOM 762 N N . GLY A 1 98 ? 1.512 -5.081 59.192 1.00 53.88 98 GLY A N 1
ATOM 763 C CA . GLY A 1 98 ? 2.643 -4.451 59.893 1.00 53.88 98 GLY A CA 1
ATOM 764 C C . GLY A 1 98 ? 2.638 -4.596 61.422 1.00 53.88 98 GLY A C 1
ATOM 765 O O . GLY A 1 98 ? 3.669 -4.428 62.073 1.00 53.88 98 GLY A O 1
ATOM 766 N N . ARG A 1 99 ? 1.507 -4.975 62.036 1.00 53.75 99 ARG A N 1
ATOM 767 C CA . ARG A 1 99 ? 1.370 -5.024 63.507 1.00 53.75 99 ARG A CA 1
ATOM 768 C C . ARG A 1 99 ? 2.100 -6.181 64.201 1.00 53.75 99 ARG A C 1
ATOM 770 O O . ARG A 1 99 ? 2.133 -6.207 65.426 1.00 53.75 99 ARG A O 1
ATOM 777 N N . ARG A 1 100 ? 2.703 -7.128 63.472 1.00 57.06 100 ARG A N 1
ATOM 778 C CA . ARG A 1 100 ? 3.378 -8.297 64.079 1.00 57.06 100 ARG A CA 1
ATOM 779 C C . ARG A 1 100 ? 4.902 -8.181 64.224 1.00 57.06 100 ARG A C 1
ATOM 781 O O . ARG A 1 100 ? 5.510 -9.140 64.684 1.00 57.06 100 ARG A O 1
ATOM 788 N N . ARG A 1 101 ? 5.539 -7.056 63.863 1.00 52.06 101 ARG A N 1
ATOM 789 C CA . ARG A 1 101 ? 7.017 -6.923 63.915 1.00 52.06 101 ARG A CA 1
ATOM 790 C C . ARG A 1 101 ? 7.576 -5.787 64.782 1.00 52.06 101 ARG A C 1
ATOM 792 O O . ARG A 1 101 ? 8.772 -5.534 64.730 1.00 52.06 101 ARG A O 1
ATOM 799 N N . LEU A 1 102 ? 6.766 -5.150 65.628 1.00 48.81 102 LEU A N 1
ATOM 800 C CA . LEU A 1 102 ? 7.248 -4.160 66.605 1.00 48.81 102 LEU A CA 1
ATOM 801 C C . LEU A 1 102 ? 7.098 -4.680 68.039 1.00 48.81 102 LEU A C 1
ATOM 803 O O . LEU A 1 102 ? 6.318 -4.171 68.836 1.00 48.81 102 LEU A O 1
ATOM 807 N N . SER A 1 103 ? 7.877 -5.707 68.365 1.00 46.50 103 SER A N 1
ATOM 808 C CA . SER A 1 103 ? 8.178 -6.092 69.744 1.00 46.50 103 SER A CA 1
ATOM 809 C C . SER A 1 103 ? 9.683 -6.326 69.854 1.00 46.50 103 SER A C 1
ATOM 811 O O . SER A 1 103 ? 10.148 -7.456 69.737 1.00 46.50 103 SER A O 1
ATOM 813 N N . GLY A 1 104 ? 10.449 -5.247 70.020 1.00 47.91 104 GLY A N 1
ATOM 814 C CA . GLY A 1 104 ? 11.864 -5.349 70.385 1.00 47.91 104 GLY A CA 1
ATOM 815 C C . GLY A 1 104 ? 12.774 -4.307 69.745 1.00 47.91 104 GLY A C 1
ATOM 816 O O . GLY A 1 104 ? 13.477 -4.623 68.800 1.00 47.91 104 GLY A O 1
ATOM 817 N N . GLY A 1 105 ? 12.796 -3.104 70.327 1.00 48.47 105 GLY A N 1
ATOM 818 C CA . GLY A 1 105 ? 13.988 -2.250 70.389 1.00 48.47 105 GLY A CA 1
ATOM 819 C C . GLY A 1 105 ? 14.393 -1.484 69.127 1.00 48.47 105 GLY A C 1
ATOM 820 O O . GLY A 1 105 ? 15.008 -2.044 68.234 1.00 48.47 105 GLY A O 1
ATOM 821 N N . LEU A 1 106 ? 14.156 -0.168 69.123 1.00 39.88 106 LEU A N 1
ATOM 822 C CA . LEU A 1 106 ? 15.209 0.866 69.117 1.00 39.88 106 LEU A CA 1
ATOM 823 C C . LEU A 1 106 ? 14.599 2.236 68.795 1.00 39.88 106 LEU A C 1
ATOM 825 O O . LEU A 1 106 ? 14.414 2.632 67.649 1.00 39.88 106 LEU A O 1
ATOM 829 N N . LEU A 1 107 ? 14.314 2.967 69.868 1.00 45.03 107 LEU A N 1
ATOM 830 C CA . LEU A 1 107 ? 14.352 4.422 69.901 1.00 45.03 107 LEU A CA 1
ATOM 831 C C . LEU A 1 107 ? 15.830 4.839 69.889 1.00 45.03 107 LEU A C 1
ATOM 833 O O . LEU A 1 107 ? 16.470 4.712 70.927 1.00 45.03 107 LEU A O 1
ATOM 837 N N . ALA A 1 108 ? 16.375 5.296 68.757 1.00 42.84 108 ALA A N 1
ATOM 838 C CA . ALA A 1 108 ? 17.551 6.179 68.714 1.00 42.84 108 ALA A CA 1
ATOM 839 C C . ALA A 1 108 ? 17.915 6.583 67.274 1.00 42.84 108 ALA A C 1
ATOM 841 O O . ALA A 1 108 ? 18.267 5.736 66.462 1.00 42.84 108 ALA A O 1
ATOM 842 N N . GLY A 1 109 ? 17.940 7.893 67.016 1.00 36.97 109 GLY A N 1
ATOM 843 C CA . GLY A 1 109 ? 18.921 8.501 66.111 1.00 36.97 109 GLY A CA 1
ATOM 844 C C . GLY A 1 109 ? 18.549 8.628 64.633 1.00 36.97 109 GLY A C 1
ATOM 845 O O . GLY A 1 109 ? 19.008 7.843 63.815 1.00 36.97 109 GLY A O 1
ATOM 846 N N . VAL A 1 110 ? 17.860 9.714 64.268 1.00 36.84 110 VAL A N 1
ATOM 847 C CA . VAL A 1 110 ? 18.053 10.351 62.950 1.00 36.84 110 VAL A CA 1
ATOM 848 C C . VAL A 1 110 ? 18.211 11.857 63.158 1.00 36.84 110 VAL A C 1
ATOM 850 O O . VAL A 1 110 ? 17.299 12.655 62.973 1.00 36.84 110 VAL A O 1
ATOM 853 N N . ALA A 1 111 ? 19.405 12.225 63.606 1.00 36.75 111 ALA A N 1
ATOM 854 C CA . ALA A 1 111 ? 20.002 13.536 63.420 1.00 36.75 111 ALA A CA 1
ATOM 855 C C . ALA A 1 111 ? 21.469 13.269 63.048 1.00 36.75 111 ALA A C 1
ATOM 857 O O . ALA A 1 111 ? 22.111 12.466 63.719 1.00 36.75 111 ALA A O 1
ATOM 858 N N . ALA A 1 112 ? 21.962 13.940 62.003 1.00 36.84 112 ALA A N 1
ATOM 859 C CA . ALA A 1 112 ? 23.307 13.850 61.412 1.00 36.84 112 ALA A CA 1
ATOM 860 C C . ALA A 1 112 ? 23.532 12.770 60.331 1.00 36.84 112 ALA A C 1
ATOM 862 O O . ALA A 1 112 ? 23.937 11.652 60.627 1.00 36.84 112 ALA A O 1
ATOM 863 N N . LEU A 1 113 ? 23.366 13.162 59.059 1.00 35.03 113 LEU A N 1
ATOM 864 C CA . LEU A 1 113 ? 24.340 12.888 57.985 1.00 35.03 113 LEU A CA 1
ATOM 865 C C . LEU A 1 113 ? 23.972 13.673 56.712 1.00 35.03 113 LEU A C 1
ATOM 867 O O . LEU A 1 113 ? 23.455 13.150 55.732 1.00 35.03 113 LEU A O 1
ATOM 871 N N . VAL A 1 114 ? 24.253 14.972 56.750 1.00 39.38 114 VAL A N 1
ATOM 872 C CA . VAL A 1 114 ? 24.577 15.778 55.567 1.00 39.38 114 VAL A CA 1
ATOM 873 C C . VAL A 1 114 ? 25.960 16.351 55.868 1.00 39.38 114 VAL A C 1
ATOM 875 O O . VAL A 1 114 ? 26.183 16.786 56.995 1.00 39.38 114 VAL A O 1
ATOM 878 N N . VAL A 1 115 ? 26.851 16.351 54.871 1.00 41.22 115 VAL A N 1
ATOM 879 C CA . VAL A 1 115 ? 28.255 16.826 54.873 1.00 41.22 115 VAL A CA 1
ATOM 880 C C . VAL A 1 115 ? 29.322 15.731 55.051 1.00 41.22 115 VAL A C 1
ATOM 882 O O . VAL A 1 115 ? 29.701 15.385 56.163 1.00 41.22 115 VAL A O 1
ATOM 885 N N . ALA A 1 116 ? 29.827 15.253 53.907 1.00 34.16 116 ALA A N 1
ATOM 886 C CA . ALA A 1 116 ? 31.199 14.812 53.578 1.00 34.16 116 ALA A CA 1
ATOM 887 C C . ALA A 1 116 ? 31.059 13.886 52.352 1.00 34.16 116 ALA A C 1
ATOM 889 O O . ALA A 1 116 ? 30.336 12.904 52.419 1.00 34.16 116 ALA A O 1
ATOM 890 N N . GLY A 1 117 ? 31.603 14.112 51.163 1.00 30.80 117 GLY A N 1
ATOM 891 C CA . GLY A 1 117 ? 32.777 14.854 50.739 1.00 30.80 117 GLY A CA 1
ATOM 892 C C . GLY A 1 117 ? 33.501 13.937 49.752 1.00 30.80 117 GLY A C 1
ATOM 893 O O . GLY A 1 117 ? 33.988 12.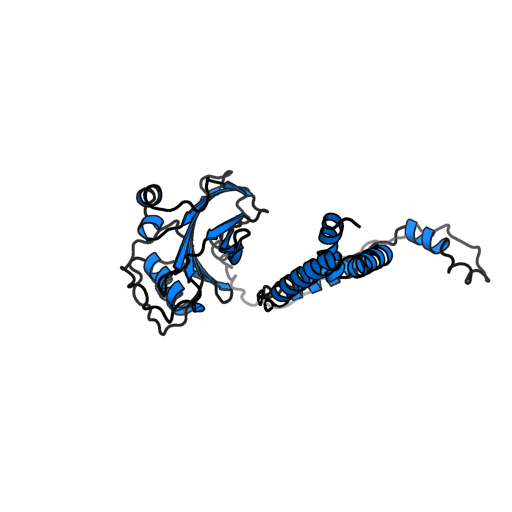899 50.175 1.00 30.80 117 GLY A O 1
ATOM 894 N N . VAL A 1 118 ? 33.558 14.277 48.461 1.00 37.66 118 VAL A N 1
ATOM 895 C CA . VAL A 1 118 ? 34.540 13.682 47.536 1.00 37.66 118 VAL A CA 1
ATOM 896 C C . VAL A 1 118 ? 35.051 14.766 46.593 1.00 37.66 118 VAL A C 1
ATOM 898 O O . VAL A 1 118 ? 34.347 15.275 45.725 1.00 37.66 118 VAL A O 1
ATOM 901 N N . VAL A 1 119 ? 36.307 15.111 46.845 1.00 38.91 119 VAL A N 1
ATOM 902 C CA . VAL A 1 119 ? 37.226 15.934 46.067 1.00 38.91 119 VAL A CA 1
ATOM 903 C C . VAL A 1 119 ? 38.042 14.992 45.167 1.00 38.91 119 VAL A C 1
ATOM 905 O O . VAL A 1 119 ? 38.447 13.935 45.633 1.00 38.91 119 VAL A O 1
ATOM 908 N N . PHE A 1 120 ? 38.254 15.399 43.907 1.00 37.56 120 PHE A N 1
ATOM 909 C CA . PHE A 1 120 ? 39.352 15.077 42.968 1.00 37.56 120 PHE A CA 1
ATOM 910 C C . PHE A 1 120 ? 40.031 13.687 42.961 1.00 37.56 120 PHE A C 1
ATOM 912 O O . PHE A 1 120 ? 40.656 13.280 43.935 1.00 37.56 120 PHE A O 1
ATOM 919 N N . ASN A 1 121 ? 40.171 13.111 41.755 1.00 29.27 121 ASN A N 1
ATOM 920 C CA . ASN A 1 121 ? 41.449 12.524 41.322 1.00 29.27 121 ASN A CA 1
ATOM 921 C C . ASN A 1 121 ? 41.648 12.664 39.786 1.00 29.27 121 ASN A C 1
ATOM 923 O O . ASN A 1 121 ? 40.707 12.363 39.047 1.00 29.27 121 ASN A O 1
ATOM 927 N N . PRO A 1 122 ? 42.816 13.131 39.291 1.00 46.12 122 PRO A N 1
ATOM 928 C CA . PRO A 1 122 ? 43.095 13.378 37.876 1.00 46.12 122 PRO A CA 1
ATOM 929 C C . PRO A 1 122 ? 43.914 12.256 37.202 1.00 46.12 122 PRO A C 1
ATOM 931 O O . PRO A 1 122 ? 44.549 11.443 37.862 1.00 46.12 122 PRO A O 1
ATOM 934 N N . ALA A 1 123 ? 43.939 12.300 35.865 1.00 41.47 123 ALA A N 1
ATOM 935 C CA . ALA A 1 123 ? 45.012 11.845 34.970 1.00 41.47 123 ALA A CA 1
ATOM 936 C C . ALA A 1 123 ? 45.577 10.415 35.140 1.00 41.47 123 ALA A C 1
ATOM 938 O O . ALA A 1 123 ? 46.508 10.175 35.906 1.00 41.47 123 ALA A O 1
ATOM 939 N N . ILE A 1 124 ? 45.143 9.505 34.259 1.00 42.44 124 ILE A N 1
ATOM 940 C CA . ILE A 1 124 ? 45.933 8.328 33.869 1.00 42.44 124 ILE A CA 1
ATOM 941 C C . ILE A 1 124 ? 46.467 8.568 32.455 1.00 42.44 124 ILE A C 1
ATOM 943 O O . ILE A 1 124 ? 45.740 8.504 31.467 1.00 42.44 124 ILE A O 1
ATOM 947 N N . ASN A 1 125 ? 47.762 8.877 32.397 1.00 38.00 125 ASN A N 1
ATOM 948 C CA . ASN A 1 125 ? 48.592 8.813 31.202 1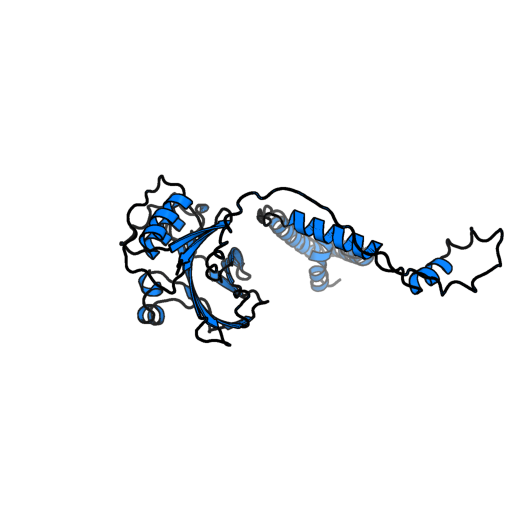.00 38.00 125 ASN A CA 1
ATOM 949 C C . ASN A 1 125 ? 48.895 7.341 30.886 1.00 38.00 125 ASN A C 1
ATOM 951 O O . ASN A 1 125 ? 49.450 6.641 31.733 1.00 38.00 125 ASN A O 1
ATOM 955 N N . HIS A 1 126 ? 48.631 6.901 29.656 1.00 40.81 126 HIS A N 1
ATOM 956 C CA . HIS A 1 126 ? 49.239 5.692 29.097 1.00 40.81 126 HIS A CA 1
ATOM 957 C C . HIS A 1 126 ? 50.242 6.082 28.003 1.00 40.81 126 HIS A C 1
ATOM 959 O O . HIS A 1 126 ? 49.862 6.777 27.059 1.00 40.81 126 HIS A O 1
ATOM 965 N N . PRO A 1 127 ? 51.512 5.650 28.098 1.00 48.59 127 PRO A N 1
ATOM 966 C CA . PRO A 1 127 ? 52.478 5.796 27.024 1.00 48.59 127 PRO A CA 1
ATOM 967 C C . PRO A 1 127 ? 52.466 4.568 26.100 1.00 48.59 127 PRO A C 1
ATOM 969 O O . PRO A 1 127 ? 52.483 3.431 26.562 1.00 48.59 127 PRO A O 1
ATOM 972 N N . GLY A 1 128 ? 52.537 4.829 24.794 1.00 39.78 128 GLY A N 1
ATOM 973 C CA . GLY A 1 128 ? 53.233 3.973 23.831 1.00 39.78 128 GLY A CA 1
ATOM 974 C C . GLY A 1 128 ? 52.469 2.779 23.258 1.00 39.78 128 GLY A C 1
ATOM 975 O O . GLY A 1 128 ? 52.567 1.672 23.768 1.00 39.78 128 GLY A O 1
ATOM 976 N N . THR A 1 129 ? 51.859 2.971 22.087 1.00 40.44 129 THR A N 1
ATOM 977 C CA . THR A 1 129 ? 51.836 1.953 21.022 1.00 40.44 129 THR A CA 1
ATOM 978 C C . THR A 1 129 ? 51.979 2.632 19.656 1.00 40.44 129 THR A C 1
ATOM 980 O O . THR A 1 129 ? 51.595 3.780 19.452 1.00 40.44 129 THR A O 1
ATOM 983 N N . THR A 1 130 ? 52.679 1.930 18.778 1.00 41.88 130 THR A N 1
ATOM 984 C CA . THR A 1 130 ? 53.384 2.335 17.556 1.00 41.88 130 THR A CA 1
ATOM 985 C C . THR A 1 130 ? 52.473 2.729 16.373 1.00 41.88 130 THR A C 1
ATOM 987 O O . THR A 1 130 ? 51.311 2.331 16.328 1.00 41.88 130 THR A O 1
ATOM 990 N N . PRO A 1 131 ? 52.993 3.487 15.381 1.00 43.22 131 PRO A N 1
ATOM 991 C CA . PRO A 1 131 ? 52.213 4.052 14.282 1.00 43.22 131 PRO A CA 1
ATOM 992 C C . PRO A 1 131 ? 51.921 3.005 13.198 1.00 43.22 131 PRO A C 1
ATOM 994 O O . PRO A 1 131 ? 52.791 2.643 12.407 1.00 43.22 131 PRO A O 1
ATOM 997 N N . GLY A 1 132 ? 50.676 2.535 13.150 1.00 38.09 132 GLY A N 1
ATOM 998 C CA . GLY A 1 132 ? 50.108 1.882 11.975 1.00 38.09 132 GLY A CA 1
ATOM 999 C C . GLY A 1 132 ? 49.524 2.940 11.044 1.00 38.09 132 GLY A C 1
ATOM 1000 O O . GLY A 1 132 ? 48.744 3.786 11.473 1.00 38.09 132 GLY A O 1
ATOM 1001 N N . THR A 1 133 ? 49.920 2.906 9.777 1.00 50.69 133 THR A N 1
ATOM 1002 C CA . THR A 1 133 ? 49.394 3.724 8.679 1.00 50.69 133 THR A CA 1
ATOM 1003 C C . THR A 1 133 ? 47.871 3.611 8.580 1.00 50.69 133 THR A C 1
ATOM 1005 O O . THR A 1 133 ? 47.345 2.700 7.944 1.00 50.69 133 THR A O 1
ATOM 1008 N N . MET A 1 134 ? 47.163 4.547 9.212 1.00 38.59 134 MET A N 1
ATOM 1009 C CA . MET A 1 134 ? 45.743 4.786 8.987 1.00 38.59 134 MET A CA 1
ATOM 1010 C C . MET A 1 134 ? 45.598 5.597 7.703 1.00 38.59 134 MET A C 1
ATOM 1012 O O . MET A 1 134 ? 45.819 6.806 7.690 1.00 38.59 134 MET A O 1
ATOM 1016 N N . PHE A 1 135 ? 45.220 4.930 6.615 1.00 47.38 135 PHE A N 1
ATOM 1017 C CA . PHE A 1 135 ? 44.484 5.618 5.564 1.00 47.38 135 PHE A CA 1
ATOM 1018 C C . PHE A 1 135 ? 43.159 6.068 6.189 1.00 47.38 135 PHE A C 1
ATOM 1020 O O . PHE A 1 135 ? 42.427 5.208 6.688 1.00 47.38 135 PHE A O 1
ATOM 1027 N N . PRO A 1 136 ? 42.835 7.372 6.221 1.00 47.09 136 PRO A N 1
ATOM 1028 C CA . PRO A 1 136 ? 41.497 7.794 6.578 1.00 47.09 136 PRO A CA 1
ATOM 1029 C C . PRO A 1 136 ? 40.582 7.271 5.474 1.00 47.09 136 PRO A C 1
ATOM 1031 O O . PRO A 1 136 ? 40.548 7.808 4.368 1.00 47.09 136 PRO A O 1
ATOM 1034 N N . GLY A 1 137 ? 39.887 6.170 5.762 1.00 39.38 137 GLY A N 1
ATOM 1035 C CA . GLY A 1 137 ? 38.704 5.791 5.018 1.00 39.38 137 GLY A CA 1
ATOM 1036 C C . GLY A 1 137 ? 37.758 6.971 5.123 1.00 39.38 137 GLY A C 1
ATOM 1037 O O . GLY A 1 137 ? 37.184 7.219 6.181 1.00 39.38 137 GLY A O 1
ATOM 1038 N N . ILE A 1 138 ? 37.682 7.757 4.053 1.00 43.09 138 ILE A N 1
ATOM 1039 C CA . ILE A 1 138 ? 36.622 8.731 3.875 1.00 43.09 138 ILE A CA 1
ATOM 1040 C C . ILE A 1 138 ? 35.358 7.879 3.879 1.00 43.09 138 ILE A C 1
ATOM 1042 O O . ILE A 1 138 ? 35.043 7.227 2.887 1.00 43.09 138 ILE A O 1
ATOM 1046 N N . ASN A 1 139 ? 34.690 7.817 5.030 1.00 39.31 139 ASN A N 1
ATOM 1047 C CA . ASN A 1 139 ? 33.309 7.389 5.119 1.00 39.31 139 ASN A CA 1
ATOM 1048 C C . ASN A 1 139 ? 32.533 8.429 4.319 1.00 39.31 139 ASN A C 1
ATOM 1050 O O . ASN A 1 139 ? 32.066 9.422 4.874 1.00 39.31 139 ASN A O 1
ATOM 1054 N N . THR A 1 140 ? 32.484 8.261 2.998 1.00 43.91 140 THR A N 1
ATOM 1055 C CA . THR A 1 140 ? 31.488 8.937 2.180 1.00 43.91 140 THR A CA 1
ATOM 1056 C C . THR A 1 140 ? 30.157 8.602 2.836 1.00 43.91 140 THR A C 1
ATOM 1058 O O . THR A 1 140 ? 29.856 7.406 2.946 1.00 43.91 140 THR A O 1
ATOM 1061 N N . PRO A 1 141 ? 29.419 9.598 3.360 1.00 48.69 141 PRO A N 1
ATOM 1062 C CA . PRO A 1 141 ? 28.093 9.350 3.896 1.00 48.69 141 PRO A CA 1
ATOM 1063 C C . PRO A 1 141 ? 27.322 8.579 2.829 1.00 48.69 141 PRO A C 1
ATOM 1065 O O . PRO A 1 141 ? 27.439 8.885 1.638 1.00 48.69 141 PRO A O 1
ATOM 1068 N N . ALA A 1 142 ? 26.640 7.510 3.246 1.00 53.28 142 ALA A N 1
ATOM 1069 C CA . ALA A 1 142 ? 25.772 6.781 2.338 1.00 53.28 142 ALA A CA 1
ATOM 1070 C C . ALA A 1 142 ? 24.864 7.819 1.658 1.00 53.28 142 ALA A C 1
ATOM 1072 O O . ALA A 1 142 ? 24.371 8.695 2.372 1.00 53.28 142 ALA A O 1
ATOM 1073 N N . PRO A 1 143 ? 24.722 7.786 0.320 1.00 56.56 143 PRO A N 1
ATOM 1074 C CA . PRO A 1 143 ? 23.889 8.749 -0.390 1.00 56.56 143 PRO A CA 1
ATOM 1075 C C . PRO A 1 143 ? 22.534 8.817 0.309 1.00 56.56 143 PRO A C 1
ATOM 1077 O O . PRO A 1 143 ? 21.979 7.762 0.639 1.00 56.56 143 PRO A O 1
ATOM 1080 N N . ASP A 1 144 ? 22.086 10.040 0.609 1.00 59.66 144 ASP A N 1
ATOM 1081 C CA . ASP A 1 144 ? 20.853 10.296 1.346 1.00 59.66 144 ASP A CA 1
ATOM 1082 C C . ASP A 1 144 ? 19.745 9.451 0.726 1.00 59.66 144 ASP A C 1
ATOM 1084 O O . ASP A 1 144 ? 19.403 9.598 -0.448 1.00 59.66 144 ASP A O 1
ATOM 1088 N N . ALA A 1 145 ? 19.269 8.467 1.490 1.00 62.84 145 ALA A N 1
ATOM 1089 C CA . ALA A 1 145 ? 18.292 7.527 0.983 1.00 62.84 145 ALA A CA 1
ATOM 1090 C C . ALA A 1 145 ? 17.053 8.325 0.592 1.00 62.84 145 ALA A C 1
ATOM 1092 O O . ALA A 1 145 ? 16.480 9.024 1.431 1.00 62.84 145 ALA A O 1
ATOM 1093 N N . THR A 1 146 ? 16.645 8.202 -0.668 1.00 69.12 146 THR A N 1
ATOM 1094 C CA . THR A 1 146 ? 15.432 8.842 -1.155 1.00 69.12 146 THR A CA 1
ATOM 1095 C C . THR A 1 146 ? 14.280 8.489 -0.217 1.00 69.12 146 THR A C 1
ATOM 1097 O O . THR A 1 146 ? 14.079 7.311 0.129 1.00 69.12 146 THR A O 1
ATOM 1100 N N . PRO A 1 147 ? 13.566 9.511 0.267 1.00 78.19 147 PRO A N 1
ATOM 1101 C CA . PRO A 1 147 ? 12.575 9.328 1.301 1.00 78.19 147 PRO A CA 1
ATOM 1102 C C . PRO A 1 147 ? 11.473 8.362 0.844 1.00 78.19 147 PRO A C 1
ATOM 1104 O O . PRO A 1 147 ? 10.831 8.570 -0.183 1.00 78.19 147 PRO A O 1
ATOM 1107 N N . LEU A 1 148 ? 11.252 7.284 1.598 1.00 86.00 148 LEU A N 1
ATOM 1108 C CA . LEU A 1 148 ? 10.156 6.351 1.342 1.00 86.00 148 LEU A CA 1
ATOM 1109 C C . LEU A 1 148 ? 8.890 6.896 2.007 1.00 86.00 148 LEU A C 1
ATOM 1111 O O . LEU A 1 148 ? 8.858 7.012 3.230 1.00 86.00 148 LEU A O 1
ATOM 1115 N N . MET A 1 149 ? 7.872 7.224 1.212 1.00 89.75 149 MET A N 1
ATOM 1116 C CA . MET A 1 149 ? 6.601 7.726 1.731 1.00 89.75 149 MET A CA 1
ATOM 1117 C C . MET A 1 149 ? 5.620 6.575 1.978 1.00 89.75 149 MET A C 1
ATOM 1119 O O . MET A 1 149 ? 4.906 6.538 2.976 1.00 89.75 149 MET A O 1
ATOM 1123 N N . ILE A 1 150 ? 5.606 5.593 1.080 1.00 90.75 150 ILE A N 1
ATOM 1124 C CA . ILE A 1 150 ? 4.730 4.430 1.202 1.00 90.75 150 ILE A CA 1
ATOM 1125 C C . ILE A 1 150 ? 5.479 3.339 1.963 1.00 90.75 150 ILE A C 1
ATOM 1127 O O . ILE A 1 150 ? 6.450 2.784 1.457 1.00 90.75 150 ILE A O 1
ATOM 1131 N N . GLN A 1 151 ? 5.050 3.030 3.185 1.00 89.69 151 GLN A N 1
ATOM 1132 C CA . GLN A 1 151 ? 5.739 2.043 4.025 1.00 89.69 151 GLN A CA 1
ATOM 1133 C C . GLN A 1 151 ? 5.329 0.605 3.714 1.00 89.69 151 GLN A C 1
ATOM 1135 O O . GLN A 1 151 ? 6.116 -0.323 3.906 1.00 89.69 151 GLN A O 1
ATOM 1140 N N . GLY A 1 152 ? 4.110 0.411 3.216 1.00 89.12 152 GLY A N 1
ATOM 1141 C CA . GLY A 1 152 ? 3.602 -0.912 2.902 1.00 89.12 152 GLY A CA 1
ATOM 1142 C C . GLY A 1 152 ? 2.178 -0.895 2.378 1.00 89.12 152 GLY A C 1
ATOM 1143 O O . GLY A 1 152 ? 1.518 0.145 2.311 1.00 89.12 152 GLY A O 1
ATOM 1144 N N . VAL A 1 153 ? 1.723 -2.087 2.014 1.00 93.19 153 VAL A N 1
ATOM 1145 C CA . VAL A 1 153 ? 0.353 -2.362 1.591 1.00 93.19 153 VAL A CA 1
ATOM 1146 C C . VAL A 1 153 ? -0.131 -3.545 2.407 1.00 93.19 153 VAL A C 1
ATOM 1148 O O . VAL A 1 153 ? 0.553 -4.566 2.458 1.00 93.19 153 VAL A O 1
ATOM 1151 N N . SER A 1 154 ? -1.280 -3.401 3.055 1.00 93.75 154 SER A N 1
ATOM 1152 C CA . SER A 1 154 ? -1.976 -4.510 3.707 1.00 93.75 154 SER A CA 1
ATOM 1153 C C . SER A 1 154 ? -3.304 -4.777 3.010 1.00 93.75 154 SER A C 1
ATOM 1155 O O . SER A 1 154 ? -3.800 -3.950 2.241 1.00 93.75 154 SER A O 1
ATOM 1157 N N . THR A 1 155 ? -3.883 -5.947 3.247 1.00 92.06 155 THR A N 1
ATOM 1158 C CA . THR A 1 155 ? -5.217 -6.296 2.760 1.00 92.06 155 THR A CA 1
ATOM 1159 C C . THR A 1 155 ? -6.151 -6.514 3.939 1.00 92.06 155 THR A C 1
ATOM 1161 O O . THR A 1 155 ? -5.751 -6.996 4.997 1.00 92.06 155 THR A O 1
ATOM 1164 N N . GLY A 1 156 ? -7.413 -6.132 3.776 1.00 92.38 156 GLY A N 1
ATOM 1165 C CA . GLY A 1 156 ? -8.409 -6.290 4.829 1.00 92.38 156 GLY A CA 1
ATOM 1166 C C . GLY A 1 156 ? -9.828 -6.163 4.302 1.00 92.38 156 GLY A C 1
ATOM 1167 O O . GLY A 1 156 ? -10.057 -5.652 3.204 1.00 92.38 156 GLY A O 1
ATOM 1168 N N . MET A 1 157 ? -10.786 -6.655 5.080 1.00 92.75 157 MET A N 1
ATOM 1169 C CA . MET A 1 157 ? -12.203 -6.477 4.784 1.00 92.75 157 MET A CA 1
ATOM 1170 C C . MET A 1 157 ? -12.666 -5.124 5.329 1.00 92.75 157 MET A C 1
ATOM 1172 O O . MET A 1 157 ? -12.463 -4.817 6.503 1.00 92.75 157 MET A O 1
ATOM 1176 N N . GLY A 1 158 ? -13.276 -4.316 4.469 1.00 90.00 158 GLY A N 1
ATOM 1177 C CA . GLY A 1 158 ? -13.906 -3.061 4.849 1.00 90.00 158 GLY A CA 1
ATOM 1178 C C . GLY A 1 158 ? -15.214 -3.286 5.603 1.00 90.00 158 GLY A C 1
ATOM 1179 O O . GLY A 1 158 ? -15.776 -4.382 5.629 1.00 90.00 158 GLY A O 1
ATOM 1180 N N . THR A 1 159 ? -15.744 -2.216 6.194 1.00 89.69 159 THR A N 1
ATOM 1181 C CA . THR A 1 159 ? -17.026 -2.237 6.925 1.00 89.69 159 THR A CA 1
ATOM 1182 C C . THR A 1 159 ? -18.237 -2.519 6.031 1.00 89.69 159 THR A C 1
ATOM 1184 O O . THR A 1 159 ? -19.305 -2.867 6.524 1.00 89.69 159 THR A O 1
ATOM 1187 N N . ASP A 1 160 ? -18.072 -2.391 4.717 1.00 91.69 160 ASP A N 1
ATOM 1188 C CA . ASP A 1 160 ? -19.049 -2.726 3.681 1.00 91.69 160 ASP A CA 1
ATOM 1189 C C . ASP A 1 160 ? -18.956 -4.193 3.207 1.00 91.69 160 ASP A C 1
ATOM 1191 O O . ASP A 1 160 ? -19.681 -4.592 2.294 1.00 91.69 160 ASP A O 1
ATOM 1195 N N . GLY A 1 161 ? -18.058 -4.991 3.798 1.00 90.38 161 GLY A N 1
ATOM 1196 C CA . GLY A 1 161 ? -17.810 -6.384 3.431 1.00 90.38 161 GLY A CA 1
ATOM 1197 C C . GLY A 1 161 ? -16.989 -6.573 2.150 1.00 90.38 161 GLY A C 1
ATOM 1198 O O . GLY A 1 161 ? -16.778 -7.712 1.733 1.00 90.38 161 GLY A O 1
ATOM 1199 N N . ASN A 1 162 ? -16.517 -5.497 1.508 1.00 90.94 162 ASN A N 1
ATOM 1200 C CA . ASN A 1 162 ? -15.613 -5.602 0.363 1.00 90.94 162 ASN A CA 1
ATOM 1201 C C . ASN A 1 162 ? -14.161 -5.757 0.837 1.00 90.94 162 ASN A C 1
ATOM 1203 O O . ASN A 1 162 ? -13.782 -5.266 1.896 1.00 90.94 162 ASN A O 1
ATOM 1207 N N . PHE A 1 163 ? -13.323 -6.423 0.043 1.00 90.88 163 PHE A N 1
ATOM 1208 C CA . PHE A 1 163 ? -11.883 -6.474 0.298 1.00 90.88 163 PHE A CA 1
ATOM 1209 C C . PHE A 1 163 ? -11.197 -5.213 -0.230 1.00 90.88 163 PHE A C 1
ATOM 1211 O O . PHE A 1 163 ? -11.445 -4.793 -1.362 1.00 90.88 163 PHE A O 1
ATOM 1218 N N . TYR A 1 164 ? -10.295 -4.656 0.569 1.00 95.12 164 TYR A N 1
ATOM 1219 C CA . TYR A 1 164 ? -9.506 -3.470 0.255 1.00 95.12 164 TYR A CA 1
ATOM 1220 C C . TYR A 1 164 ? -8.017 -3.772 0.350 1.00 95.12 164 TYR A C 1
ATOM 1222 O O . TYR A 1 164 ? -7.587 -4.607 1.147 1.00 95.12 164 TYR A O 1
ATOM 1230 N N . HIS A 1 165 ? -7.243 -3.044 -0.450 1.00 94.88 165 HIS A N 1
ATOM 1231 C CA . HIS A 1 165 ? -5.828 -2.819 -0.194 1.00 94.88 165 HIS A CA 1
ATOM 1232 C C . HIS A 1 165 ? -5.704 -1.495 0.556 1.00 94.88 165 HIS A C 1
ATOM 1234 O O . HIS A 1 165 ? -6.200 -0.471 0.085 1.00 94.88 165 HIS A O 1
ATOM 1240 N N . TYR A 1 166 ? -5.071 -1.523 1.720 1.00 96.25 166 TYR A N 1
ATOM 1241 C CA . TYR A 1 166 ? -4.774 -0.344 2.517 1.00 96.25 166 TYR A CA 1
ATOM 1242 C C . TYR A 1 166 ? -3.327 0.040 2.263 1.00 96.25 166 TYR A C 1
ATOM 1244 O O . TYR A 1 166 ? -2.401 -0.696 2.604 1.00 96.25 166 TYR A O 1
ATOM 1252 N N . PHE A 1 167 ? -3.135 1.192 1.634 1.00 96.56 167 PHE A N 1
ATOM 1253 C CA . PHE A 1 167 ? -1.807 1.747 1.428 1.00 96.56 167 PHE A CA 1
ATOM 1254 C C . PHE A 1 167 ? -1.448 2.629 2.616 1.00 96.56 167 PHE A C 1
ATOM 1256 O O . PHE A 1 167 ? -2.162 3.590 2.910 1.00 96.56 167 PHE A O 1
ATOM 1263 N N . HIS A 1 168 ? -0.350 2.285 3.283 1.00 95.75 168 HIS A N 1
ATOM 1264 C CA . HIS A 1 168 ? 0.119 2.956 4.489 1.00 95.75 168 HIS A CA 1
ATOM 1265 C C . HIS A 1 168 ? 1.138 4.028 4.110 1.00 95.75 168 HIS A C 1
ATOM 1267 O O . HIS A 1 168 ? 2.250 3.719 3.663 1.00 95.75 168 HIS A O 1
ATOM 1273 N N . ILE A 1 169 ? 0.741 5.287 4.262 1.00 96.25 169 ILE A N 1
ATOM 1274 C CA . ILE A 1 169 ? 1.527 6.454 3.877 1.00 96.25 169 ILE A CA 1
ATOM 1275 C C . ILE A 1 169 ? 2.018 7.159 5.137 1.00 96.25 169 ILE A C 1
ATOM 1277 O O . ILE A 1 169 ? 1.228 7.529 6.004 1.00 96.25 169 ILE A O 1
ATOM 1281 N N . HIS A 1 170 ? 3.325 7.387 5.193 1.00 94.62 170 HIS A N 1
ATOM 1282 C CA . HIS A 1 170 ? 3.989 8.186 6.211 1.00 94.62 170 HIS A CA 1
ATOM 1283 C C . HIS A 1 170 ? 4.864 9.232 5.548 1.00 94.62 170 HIS A C 1
ATOM 1285 O O . HIS A 1 170 ? 5.484 8.974 4.515 1.00 94.62 170 HIS A O 1
ATOM 1291 N N . LEU A 1 171 ? 4.968 10.407 6.160 1.00 93.19 171 LEU A N 1
ATOM 1292 C CA . LEU A 1 171 ? 5.933 11.372 5.668 1.00 93.19 171 LEU A CA 1
ATOM 1293 C C . LEU A 1 171 ? 7.357 10.999 6.087 1.00 93.19 171 LEU A C 1
ATOM 1295 O O . LEU A 1 171 ? 7.587 10.452 7.168 1.00 93.19 171 LEU A O 1
ATOM 1299 N N . PRO A 1 172 ? 8.343 11.324 5.248 1.00 88.62 172 PRO A N 1
ATOM 1300 C CA . PRO A 1 172 ? 9.745 11.189 5.614 1.00 88.62 172 PRO A CA 1
ATOM 1301 C C . PRO A 1 172 ? 10.091 12.075 6.808 1.00 88.62 172 PRO A C 1
ATOM 1303 O O . PRO A 1 172 ? 9.584 13.186 6.890 1.00 88.62 172 PRO A O 1
ATOM 1306 N N . GLN A 1 173 ? 10.998 11.650 7.694 1.00 87.62 173 GLN A N 1
ATOM 1307 C CA . GLN A 1 173 ? 11.333 12.362 8.947 1.00 87.62 173 GLN A CA 1
ATOM 1308 C C . GLN A 1 173 ? 11.730 13.843 8.780 1.00 87.62 173 GLN A C 1
ATOM 1310 O O . GLN A 1 173 ? 11.607 14.625 9.719 1.00 87.62 173 GLN A O 1
ATOM 1315 N N . ASN A 1 174 ? 12.214 14.243 7.602 1.00 87.94 174 ASN A N 1
ATOM 1316 C CA . ASN A 1 174 ? 12.582 15.623 7.284 1.00 87.94 174 ASN A CA 1
ATOM 1317 C C . ASN A 1 174 ? 11.421 16.481 6.742 1.00 87.94 174 ASN A C 1
ATOM 1319 O O . ASN A 1 174 ? 11.599 17.683 6.561 1.00 87.94 174 ASN A O 1
ATOM 1323 N N . VAL A 1 175 ? 10.244 15.902 6.495 1.00 91.94 175 VAL A N 1
ATOM 1324 C CA . VAL A 1 175 ? 9.048 16.596 5.999 1.00 91.94 175 VAL A CA 1
ATOM 1325 C C . VAL A 1 175 ? 8.028 16.700 7.132 1.00 91.94 175 VAL A C 1
ATOM 1327 O O . VAL A 1 175 ? 7.415 15.706 7.512 1.00 91.94 175 VAL A O 1
ATOM 1330 N N . GLN A 1 176 ? 7.856 17.899 7.697 1.00 94.44 176 GLN A N 1
ATOM 1331 C CA . GLN A 1 176 ? 6.953 18.113 8.841 1.00 94.44 176 GLN A CA 1
ATOM 1332 C C . GLN A 1 176 ? 5.480 17.919 8.474 1.00 94.44 176 GLN A C 1
ATOM 1334 O O . GLN A 1 176 ? 4.749 17.271 9.220 1.00 94.44 176 GLN A O 1
ATOM 1339 N N . SER A 1 177 ? 5.065 18.469 7.333 1.00 97.00 177 SER A N 1
ATOM 1340 C CA . SER A 1 177 ? 3.732 18.283 6.770 1.00 97.00 177 SER A CA 1
ATOM 1341 C C . SER A 1 177 ? 3.784 18.337 5.246 1.00 97.00 177 SER A C 1
ATOM 1343 O O . SER A 1 177 ? 4.670 18.976 4.664 1.00 97.00 177 SER A O 1
ATOM 1345 N N . ALA A 1 178 ? 2.855 17.645 4.597 1.00 97.31 178 ALA A N 1
ATOM 1346 C CA . ALA A 1 178 ? 2.718 17.671 3.152 1.00 97.31 178 ALA A CA 1
ATOM 1347 C C . ALA A 1 178 ? 1.267 17.484 2.721 1.00 97.31 178 ALA A C 1
ATOM 1349 O O . ALA A 1 178 ? 0.506 16.726 3.324 1.00 97.31 178 ALA A O 1
ATOM 1350 N N . THR A 1 179 ? 0.926 18.104 1.599 1.00 97.75 179 THR A N 1
ATOM 1351 C CA . THR A 1 179 ? -0.316 17.846 0.881 1.00 97.75 179 THR A CA 1
ATOM 1352 C C . THR A 1 179 ? -0.146 16.620 -0.016 1.00 97.75 179 THR A C 1
ATOM 1354 O O . THR A 1 179 ? 0.697 16.604 -0.916 1.00 97.75 179 THR A O 1
ATOM 1357 N N . VAL A 1 180 ? -0.961 15.595 0.220 1.00 97.25 180 VAL A N 1
ATOM 1358 C CA . VAL A 1 180 ? -0.924 14.285 -0.436 1.00 97.25 180 VAL A CA 1
ATOM 1359 C C . VAL A 1 180 ? -2.067 14.158 -1.438 1.00 97.25 180 VAL A C 1
ATOM 1361 O O . VAL A 1 180 ? -3.222 14.457 -1.134 1.00 97.25 180 VAL A O 1
ATOM 1364 N N . ASN A 1 181 ? -1.745 13.677 -2.636 1.00 97.19 181 ASN A N 1
ATOM 1365 C CA . ASN A 1 181 ? -2.700 13.269 -3.661 1.00 97.19 181 ASN A CA 1
ATOM 1366 C C . ASN A 1 181 ? -2.438 11.809 -4.017 1.00 97.19 181 ASN A C 1
ATOM 1368 O O . ASN A 1 181 ? -1.283 11.425 -4.191 1.00 97.19 181 ASN A O 1
ATOM 1372 N N . ALA A 1 182 ? -3.492 11.016 -4.186 1.00 97.19 182 ALA A N 1
ATOM 1373 C CA . ALA A 1 182 ? -3.355 9.622 -4.578 1.00 97.19 182 ALA A CA 1
ATOM 1374 C C . ALA A 1 182 ? -4.318 9.260 -5.707 1.00 97.19 182 ALA A C 1
ATOM 1376 O O . ALA A 1 182 ? -5.484 9.664 -5.712 1.00 97.19 182 ALA A O 1
ATOM 1377 N N . PHE A 1 183 ? -3.812 8.472 -6.648 1.00 97.31 183 PHE A N 1
ATOM 1378 C CA . PHE A 1 183 ? -4.510 8.056 -7.855 1.00 97.31 183 PHE A CA 1
ATOM 1379 C C . PHE A 1 183 ? -4.367 6.548 -8.027 1.00 97.31 183 PHE A C 1
ATOM 1381 O O . PHE A 1 183 ? -3.269 6.013 -7.887 1.00 97.31 183 PHE A O 1
ATOM 1388 N N . VAL A 1 184 ? -5.454 5.872 -8.377 1.00 96.50 184 VAL A N 1
ATOM 1389 C CA . VAL A 1 184 ? -5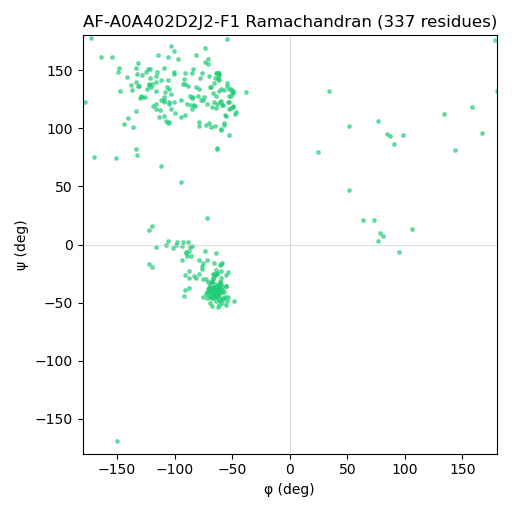.400 4.535 -8.965 1.00 96.50 184 VAL A CA 1
ATOM 1390 C C . VAL A 1 184 ? -5.130 4.713 -10.453 1.00 96.50 184 VAL A C 1
ATOM 1392 O O . VAL A 1 184 ? -5.912 5.358 -11.160 1.00 96.50 184 VAL A O 1
ATOM 1395 N N . VAL A 1 185 ? -4.010 4.166 -10.913 1.00 96.00 185 VAL A N 1
ATOM 1396 C CA . VAL A 1 185 ? -3.568 4.272 -12.306 1.00 96.00 185 VAL A CA 1
ATOM 1397 C C . VAL A 1 185 ? -3.694 2.926 -13.008 1.00 96.00 185 VAL A C 1
ATOM 1399 O O . VAL A 1 185 ? -3.633 1.873 -12.386 1.00 96.00 185 VAL A O 1
ATOM 1402 N N . THR A 1 186 ? -3.900 2.940 -14.318 1.00 92.75 186 THR A N 1
ATOM 1403 C CA . THR A 1 186 ? -4.065 1.728 -15.137 1.00 92.75 186 THR A CA 1
ATOM 1404 C C . THR A 1 186 ? -3.037 1.641 -16.262 1.00 92.75 186 THR A C 1
ATOM 1406 O O . THR A 1 186 ? -2.760 0.551 -16.766 1.00 92.75 186 THR A O 1
ATOM 1409 N N . SER A 1 187 ? -2.362 2.743 -16.600 1.00 91.69 187 SER A N 1
ATOM 1410 C CA . SER A 1 187 ? -1.301 2.787 -17.612 1.00 91.69 187 SER A CA 1
ATOM 1411 C C . SER A 1 187 ? -0.061 3.522 -17.113 1.00 91.69 187 SER A C 1
ATOM 1413 O O . SER A 1 187 ? -0.138 4.378 -16.230 1.00 91.69 187 SER A O 1
ATOM 1415 N N . SER A 1 188 ? 1.090 3.210 -17.709 1.00 90.75 188 SER A N 1
ATOM 1416 C CA . SER A 1 188 ? 2.324 3.942 -17.424 1.00 90.75 188 SER A CA 1
ATOM 1417 C C . SER A 1 188 ? 2.263 5.407 -17.864 1.00 90.75 188 SER A C 1
ATOM 1419 O O . SER A 1 188 ? 2.888 6.254 -17.232 1.00 90.75 188 SER A O 1
ATOM 1421 N N . ASP A 1 189 ? 1.449 5.739 -18.867 1.00 91.62 189 ASP A N 1
ATOM 1422 C CA . ASP A 1 189 ? 1.262 7.124 -19.308 1.00 91.62 189 ASP A CA 1
ATOM 1423 C C . ASP A 1 189 ? 0.610 7.985 -18.219 1.00 91.62 189 ASP A C 1
ATOM 1425 O O . ASP A 1 189 ? 1.006 9.127 -18.020 1.00 91.62 189 ASP A O 1
ATOM 1429 N N . GLN A 1 190 ? -0.322 7.431 -17.434 1.00 93.00 190 GLN A N 1
ATOM 1430 C CA . GLN A 1 190 ? -0.890 8.130 -16.273 1.00 93.00 190 GLN A CA 1
ATOM 1431 C C . GLN A 1 190 ? 0.156 8.378 -15.171 1.00 93.00 190 GLN A C 1
ATOM 1433 O O . GLN A 1 190 ? 0.025 9.320 -14.385 1.00 93.00 190 GLN A O 1
ATOM 1438 N N . ILE A 1 191 ? 1.208 7.556 -15.108 1.00 93.38 191 ILE A N 1
ATOM 1439 C CA . ILE A 1 191 ? 2.337 7.758 -14.193 1.00 93.38 191 ILE A CA 1
ATOM 1440 C C . ILE A 1 191 ? 3.230 8.884 -14.716 1.00 93.38 191 ILE A C 1
ATOM 1442 O O . ILE A 1 191 ? 3.593 9.771 -13.950 1.00 93.38 191 ILE A O 1
ATOM 1446 N N . THR A 1 192 ? 3.556 8.901 -16.006 1.00 91.69 192 THR A N 1
ATOM 1447 C CA . THR A 1 192 ? 4.570 9.817 -16.553 1.00 91.69 192 THR A CA 1
ATOM 1448 C C . THR A 1 192 ? 4.020 11.155 -17.051 1.00 91.69 192 THR A C 1
ATOM 1450 O O . THR A 1 192 ? 4.756 12.139 -17.067 1.00 91.69 192 THR A O 1
ATOM 1453 N N . ASP A 1 193 ? 2.749 11.222 -17.451 1.00 92.50 193 ASP A N 1
ATOM 1454 C CA . ASP A 1 193 ? 2.116 12.410 -18.032 1.00 92.50 193 ASP A CA 1
ATOM 1455 C C . ASP A 1 193 ? 1.015 12.967 -17.102 1.00 92.50 193 ASP A C 1
ATOM 1457 O O . ASP A 1 193 ? -0.055 12.365 -16.957 1.00 92.50 193 ASP A O 1
ATOM 1461 N N . PRO A 1 194 ? 1.234 14.138 -16.471 1.00 91.94 194 PRO A N 1
ATOM 1462 C CA . PRO A 1 194 ? 0.240 14.778 -15.614 1.00 91.94 194 PRO A CA 1
ATOM 1463 C C . PRO A 1 194 ? -1.080 15.126 -16.316 1.00 91.94 194 PRO A C 1
ATOM 1465 O O . PRO A 1 194 ? -2.115 15.159 -15.651 1.00 91.94 194 PRO A O 1
ATOM 1468 N N . ALA A 1 195 ? -1.071 15.397 -17.626 1.00 92.06 195 ALA A N 1
ATOM 1469 C CA . ALA A 1 195 ? -2.280 15.734 -18.373 1.00 92.06 195 ALA A CA 1
ATOM 1470 C C . ALA A 1 195 ? -3.170 14.499 -18.562 1.00 92.06 195 ALA A C 1
ATOM 1472 O O . ALA A 1 195 ? -4.363 14.567 -18.268 1.00 92.06 195 ALA A O 1
ATOM 1473 N N . ILE A 1 196 ? -2.576 13.367 -18.960 1.00 92.69 196 ILE A N 1
ATOM 1474 C CA . ILE A 1 196 ? -3.275 12.073 -19.066 1.00 92.69 196 ILE A CA 1
ATOM 1475 C C . ILE A 1 196 ? -3.752 11.623 -17.684 1.00 92.69 196 ILE A C 1
ATOM 1477 O O . ILE A 1 196 ? -4.878 11.159 -17.520 1.00 92.69 196 ILE A O 1
ATOM 1481 N N . ARG A 1 197 ? -2.928 11.814 -16.649 1.00 94.56 197 ARG A N 1
ATOM 1482 C CA . ARG A 1 197 ? -3.321 11.526 -15.266 1.00 94.56 197 ARG A CA 1
ATOM 1483 C C . ARG A 1 197 ? -4.563 12.307 -14.847 1.00 94.56 197 ARG A C 1
ATOM 1485 O O . ARG A 1 197 ? -5.470 11.729 -14.263 1.00 94.56 197 ARG A O 1
ATOM 1492 N N . ALA A 1 198 ? -4.607 13.606 -15.133 1.00 90.50 198 ALA A N 1
ATOM 1493 C CA . ALA A 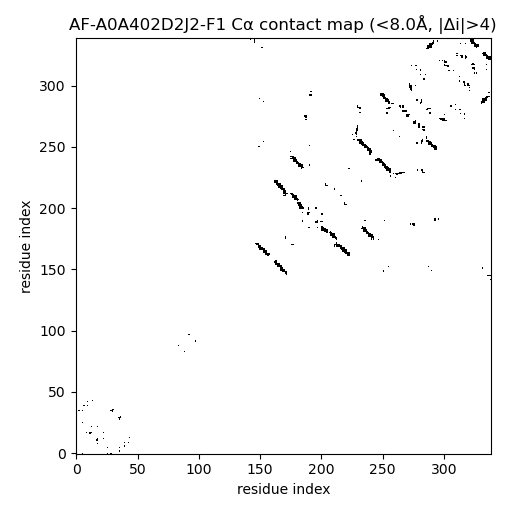1 198 ? -5.725 14.457 -14.747 1.00 90.50 198 ALA A CA 1
ATOM 1494 C C . ALA A 1 198 ? -7.034 14.103 -15.475 1.00 90.50 198 ALA A C 1
ATOM 1496 O O . ALA A 1 198 ? -8.104 14.330 -14.912 1.00 90.50 198 ALA A O 1
ATOM 1497 N N . SER A 1 199 ? -6.966 13.576 -16.703 1.00 93.06 199 SER A N 1
ATOM 1498 C CA . SER A 1 199 ? -8.156 13.193 -17.469 1.00 93.06 199 SER A CA 1
ATOM 1499 C C . SER A 1 199 ? -8.629 11.766 -17.191 1.00 93.06 199 SER A C 1
ATOM 1501 O O . SER A 1 199 ? -9.838 11.536 -17.146 1.00 93.06 199 SER A O 1
ATOM 1503 N N . ASP A 1 200 ? -7.698 10.827 -16.990 1.00 93.50 200 ASP A N 1
ATOM 1504 C CA . ASP A 1 200 ? -7.994 9.394 -17.097 1.00 93.50 200 ASP A CA 1
ATOM 1505 C C . ASP A 1 200 ? -7.750 8.610 -15.799 1.00 93.50 200 ASP A C 1
ATOM 1507 O O . ASP A 1 200 ? -8.257 7.494 -15.661 1.00 93.50 200 ASP A O 1
ATOM 1511 N N . ALA A 1 201 ? -6.966 9.139 -14.851 1.00 92.31 201 ALA A N 1
ATOM 1512 C CA . ALA A 1 201 ? -6.694 8.425 -13.606 1.00 92.31 201 ALA A CA 1
ATOM 1513 C C . ALA A 1 201 ? -7.873 8.533 -12.631 1.00 92.31 201 ALA A C 1
ATOM 1515 O O . ALA A 1 201 ? -8.519 9.575 -12.495 1.00 92.31 201 ALA A O 1
ATOM 1516 N N . HIS A 1 202 ? -8.125 7.455 -11.890 1.00 94.06 202 HIS A N 1
ATOM 1517 C CA . HIS A 1 202 ? -9.149 7.456 -10.855 1.00 94.06 202 HIS A CA 1
ATOM 1518 C C . HIS A 1 202 ? -8.571 8.014 -9.557 1.00 94.06 202 HIS A C 1
ATOM 1520 O O . HIS A 1 202 ? -7.560 7.530 -9.056 1.00 94.06 202 HIS A O 1
ATOM 1526 N N . LEU A 1 203 ? -9.219 9.021 -8.980 1.00 94.62 203 LEU A N 1
ATOM 1527 C CA . LEU A 1 203 ? -8.829 9.556 -7.679 1.00 94.62 203 LEU A CA 1
ATOM 1528 C C . LEU A 1 203 ? -9.042 8.503 -6.581 1.00 94.62 203 LEU A C 1
ATOM 1530 O O . LEU A 1 203 ? -10.158 8.021 -6.392 1.00 94.62 203 LEU A O 1
ATOM 1534 N N . ALA A 1 204 ? -7.973 8.164 -5.854 1.00 93.94 204 ALA A N 1
ATOM 1535 C CA . ALA A 1 204 ? -8.049 7.294 -4.678 1.00 93.94 204 ALA A CA 1
ATOM 1536 C C . ALA A 1 204 ? -8.481 8.082 -3.428 1.00 93.94 204 ALA A C 1
ATOM 1538 O O . ALA A 1 204 ? -9.132 7.541 -2.539 1.00 93.94 204 ALA A O 1
ATOM 1539 N N . LEU A 1 205 ? -8.153 9.378 -3.386 1.00 92.38 205 LEU A N 1
ATOM 1540 C CA . LEU A 1 205 ? -8.646 10.328 -2.391 1.00 92.38 205 LEU A CA 1
ATOM 1541 C C . LEU A 1 205 ? -9.678 11.256 -3.028 1.00 92.38 205 LEU A C 1
ATOM 1543 O O . LEU A 1 205 ? -9.450 11.791 -4.108 1.00 92.38 205 LEU A O 1
ATOM 1547 N N . SER A 1 206 ? -10.790 11.507 -2.339 1.00 90.69 206 SER A N 1
ATOM 1548 C CA . SER A 1 206 ? -11.836 12.420 -2.825 1.00 90.69 206 SER A CA 1
ATOM 1549 C C . SER A 1 206 ? -11.357 13.870 -2.980 1.00 90.69 206 SER A C 1
ATOM 1551 O O . SER A 1 206 ? -11.915 14.619 -3.780 1.00 90.69 206 SER A O 1
ATOM 1553 N N . ALA A 1 207 ? -10.329 14.258 -2.225 1.00 94.12 207 ALA A N 1
ATOM 1554 C CA . ALA A 1 207 ? -9.646 15.542 -2.294 1.00 94.12 207 ALA A CA 1
ATOM 1555 C C . ALA A 1 207 ? -8.198 15.385 -1.785 1.00 94.12 207 ALA A C 1
ATOM 1557 O O . ALA A 1 207 ? -7.918 14.420 -1.067 1.00 94.12 207 ALA A O 1
ATOM 1558 N N . PRO A 1 208 ? -7.284 16.320 -2.109 1.00 96.56 208 PRO A N 1
ATOM 1559 C CA . PRO A 1 208 ? -5.961 16.350 -1.494 1.00 96.56 208 PRO A CA 1
ATOM 1560 C C . PRO A 1 208 ? -6.076 16.392 0.036 1.00 96.56 208 PRO A C 1
ATOM 1562 O O . PRO A 1 208 ? -6.923 17.110 0.572 1.00 96.56 208 PRO A O 1
ATOM 1565 N N . MET A 1 209 ? -5.223 15.648 0.736 1.00 97.44 209 MET A N 1
ATOM 1566 C CA . MET A 1 209 ? -5.216 15.592 2.200 1.00 97.44 209 MET A CA 1
ATOM 1567 C C . MET A 1 209 ? -3.870 16.043 2.753 1.00 97.44 209 MET A C 1
ATOM 1569 O O . MET A 1 209 ? -2.827 15.623 2.262 1.00 97.44 209 MET A O 1
ATOM 1573 N N . THR A 1 210 ? -3.882 16.876 3.790 1.00 97.19 210 THR A N 1
ATOM 1574 C CA . THR A 1 210 ? -2.666 17.211 4.539 1.00 97.19 210 THR A CA 1
ATOM 1575 C C . THR A 1 210 ? -2.331 16.069 5.492 1.00 97.19 210 THR A C 1
ATOM 1577 O O . THR A 1 210 ? -3.214 15.566 6.185 1.00 97.19 210 THR A O 1
ATOM 1580 N N . LEU A 1 211 ? -1.065 15.669 5.511 1.00 97.25 211 LEU A N 1
ATOM 1581 C CA . LEU A 1 211 ? -0.508 14.657 6.402 1.00 97.25 211 LEU A CA 1
ATOM 1582 C C . LEU A 1 211 ? 0.593 15.301 7.247 1.00 97.25 211 LEU A C 1
ATOM 1584 O O . LEU A 1 211 ? 1.385 16.076 6.709 1.00 97.25 211 LEU A O 1
ATOM 1588 N N . SER A 1 212 ? 0.657 14.982 8.538 1.00 97.12 212 SER A N 1
ATOM 1589 C CA . SER A 1 212 ? 1.766 15.371 9.421 1.00 97.12 212 SER A CA 1
ATOM 1590 C C . SER A 1 212 ? 2.783 14.230 9.562 1.00 97.12 212 SER A C 1
ATOM 1592 O O . SER A 1 212 ? 2.476 13.074 9.282 1.00 97.12 212 SER A O 1
ATOM 1594 N N . ASN A 1 213 ? 4.020 14.530 9.970 1.00 93.31 213 ASN A N 1
ATOM 1595 C CA . ASN A 1 213 ? 5.104 13.537 10.065 1.00 93.31 213 ASN A CA 1
ATOM 1596 C C . ASN A 1 213 ? 4.815 12.349 10.994 1.00 93.31 213 ASN A C 1
ATOM 1598 O O . ASN A 1 213 ? 5.230 11.223 10.731 1.00 93.31 213 ASN A O 1
ATOM 1602 N N . ASP A 1 214 ? 4.127 12.623 12.093 1.00 92.62 214 ASP A N 1
ATOM 1603 C CA . ASP A 1 214 ? 3.784 11.684 13.156 1.00 92.62 214 ASP A CA 1
ATOM 1604 C C . ASP A 1 214 ? 2.481 10.920 12.897 1.00 92.62 214 ASP A C 1
ATOM 1606 O O . ASP A 1 214 ? 2.105 10.046 13.679 1.00 92.62 214 ASP A O 1
ATOM 1610 N N . GLU A 1 215 ? 1.812 11.225 11.790 1.00 96.25 215 GLU A N 1
ATOM 1611 C CA . GLU A 1 215 ? 0.547 10.628 11.404 1.00 96.25 215 GLU A CA 1
ATOM 1612 C C . GLU A 1 215 ? 0.748 9.535 10.348 1.00 96.25 215 GLU A C 1
ATOM 1614 O O . GLU A 1 215 ? 1.644 9.571 9.501 1.00 96.25 215 GLU A O 1
ATOM 1619 N N . GLU A 1 216 ? -0.127 8.537 10.408 1.00 95.94 216 GLU A N 1
ATOM 1620 C CA . GLU A 1 216 ? -0.288 7.535 9.365 1.00 95.94 216 GLU A CA 1
ATOM 1621 C C . GLU A 1 216 ? -1.550 7.860 8.573 1.00 95.94 216 GLU A C 1
ATOM 1623 O O . GLU A 1 216 ? -2.631 8.019 9.146 1.00 95.94 216 GLU A O 1
ATOM 1628 N N . MET A 1 217 ? -1.432 7.908 7.248 1.00 97.06 217 MET A N 1
ATOM 1629 C CA . MET A 1 217 ? -2.587 7.963 6.361 1.00 97.06 217 MET A CA 1
ATOM 1630 C C . MET A 1 217 ? -2.788 6.603 5.709 1.00 97.06 217 MET A C 1
ATOM 1632 O O . MET A 1 217 ? -1.908 6.099 5.012 1.00 97.06 217 MET A O 1
ATOM 1636 N N . GLN A 1 218 ? -3.976 6.037 5.901 1.00 97.19 218 GLN A N 1
ATOM 1637 C CA . GLN A 1 218 ? -4.400 4.826 5.212 1.00 97.19 218 GLN A CA 1
ATOM 1638 C C . GLN A 1 218 ? -5.321 5.192 4.056 1.00 97.19 218 GLN A C 1
ATOM 1640 O O . GLN A 1 218 ? -6.366 5.812 4.261 1.00 97.19 218 GLN A O 1
ATOM 1645 N N . ILE A 1 219 ? -4.944 4.787 2.845 1.00 96.44 219 ILE A N 1
ATOM 1646 C CA . ILE A 1 219 ? -5.780 4.957 1.654 1.00 96.44 219 ILE A CA 1
ATOM 1647 C C . ILE A 1 219 ? -6.386 3.601 1.291 1.00 96.44 219 ILE A C 1
ATOM 1649 O O . ILE A 1 219 ? -5.663 2.737 0.786 1.00 96.44 219 ILE A O 1
ATOM 1653 N N . PRO A 1 220 ? -7.687 3.380 1.556 1.00 96.38 220 PRO A N 1
ATOM 1654 C CA . PRO A 1 220 ? -8.356 2.153 1.163 1.00 96.38 220 PRO A CA 1
ATOM 1655 C C . PRO A 1 220 ? -8.677 2.188 -0.332 1.00 96.38 220 PRO A C 1
ATOM 1657 O O . PRO A 1 220 ? -9.382 3.074 -0.811 1.00 96.38 220 PRO A O 1
ATOM 1660 N N . VAL A 1 221 ? -8.216 1.181 -1.069 1.00 95.44 221 VAL A N 1
ATOM 1661 C CA . VAL A 1 221 ? -8.563 0.990 -2.480 1.00 95.44 221 VAL A CA 1
ATOM 1662 C C . VAL A 1 221 ? -9.270 -0.345 -2.649 1.00 95.44 221 VAL A C 1
ATOM 1664 O O . VAL A 1 221 ? -8.725 -1.405 -2.330 1.00 95.44 221 VAL A O 1
ATOM 1667 N N . ALA A 1 222 ? -10.513 -0.288 -3.126 1.00 92.62 222 ALA A N 1
ATOM 1668 C CA . ALA A 1 222 ? -11.347 -1.470 -3.288 1.00 92.62 222 ALA A CA 1
ATOM 1669 C C . ALA A 1 222 ? -10.702 -2.455 -4.271 1.00 92.62 222 ALA A C 1
ATOM 1671 O O . ALA A 1 222 ? -10.282 -2.088 -5.371 1.00 92.62 222 ALA A O 1
ATOM 1672 N N . ARG A 1 223 ? -10.650 -3.731 -3.886 1.00 88.31 223 ARG A N 1
ATOM 1673 C CA . ARG A 1 223 ? -10.169 -4.803 -4.754 1.00 88.31 223 ARG A CA 1
ATOM 1674 C C . ARG A 1 223 ? -11.171 -5.031 -5.887 1.00 88.31 223 ARG A C 1
ATOM 1676 O O . ARG A 1 223 ? -12.380 -5.123 -5.660 1.00 88.31 223 ARG A O 1
ATOM 1683 N N . ALA A 1 224 ? -10.673 -5.178 -7.113 1.00 85.31 224 ALA A N 1
ATOM 1684 C CA . ALA A 1 224 ? -11.508 -5.619 -8.224 1.00 85.31 224 ALA A CA 1
ATOM 1685 C C . ALA A 1 224 ? -12.097 -7.003 -7.900 1.00 85.31 224 ALA A C 1
ATOM 1687 O O . ALA A 1 224 ? -11.380 -7.895 -7.461 1.00 85.31 224 ALA A O 1
ATOM 1688 N N . LYS A 1 225 ? -13.400 -7.212 -8.129 1.00 83.56 225 LYS A N 1
ATOM 1689 C CA . LYS A 1 225 ? -14.066 -8.486 -7.782 1.00 83.56 225 LYS A CA 1
ATOM 1690 C C . LYS A 1 225 ? -13.527 -9.694 -8.556 1.00 83.56 225 LYS A C 1
ATOM 1692 O O . LYS A 1 225 ? -13.713 -10.820 -8.113 1.00 83.56 225 LYS A O 1
ATOM 1697 N N . ARG A 1 226 ? -12.952 -9.461 -9.739 1.00 85.44 226 ARG A N 1
ATOM 1698 C CA . ARG A 1 226 ? -12.398 -10.474 -10.650 1.00 85.44 226 ARG A CA 1
ATOM 1699 C C . ARG A 1 226 ? -11.261 -9.846 -11.461 1.00 85.44 226 ARG A C 1
ATOM 1701 O O . ARG A 1 226 ? -11.497 -9.469 -12.609 1.00 85.44 226 ARG A O 1
ATOM 1708 N N . PRO A 1 227 ? -10.087 -9.618 -10.854 1.00 86.69 227 PRO A N 1
ATOM 1709 C CA . PRO A 1 227 ? -8.951 -9.109 -11.602 1.00 86.69 227 PRO A CA 1
ATOM 1710 C C . PRO A 1 227 ? -8.538 -10.141 -12.657 1.00 86.69 227 PRO A C 1
ATOM 1712 O O . PRO A 1 227 ? -8.689 -11.346 -12.448 1.00 86.69 227 PRO A O 1
ATOM 1715 N N . GLU A 1 228 ? -8.039 -9.678 -13.800 1.00 86.94 228 GLU A N 1
ATOM 1716 C CA . GLU A 1 228 ? -7.434 -10.587 -14.774 1.00 86.94 228 GLU A CA 1
ATOM 1717 C C . GLU A 1 228 ? -6.200 -11.270 -14.149 1.00 86.94 228 GLU A C 1
ATOM 1719 O O . GLU A 1 228 ? -5.524 -10.655 -13.316 1.00 86.94 228 GLU A O 1
ATOM 1724 N N . PRO A 1 229 ? -5.879 -12.526 -14.511 1.00 84.00 229 PRO A N 1
ATOM 1725 C CA . PRO A 1 229 ? -4.675 -13.188 -14.020 1.00 84.00 229 PRO A CA 1
ATOM 1726 C C . PRO A 1 229 ? -3.425 -12.340 -14.281 1.00 84.00 229 PRO A C 1
ATOM 1728 O O . PRO A 1 229 ? -3.133 -11.987 -15.422 1.00 84.00 229 PRO A O 1
ATOM 1731 N N . GLY A 1 230 ? -2.690 -12.015 -13.216 1.00 85.75 230 GLY A N 1
ATOM 1732 C CA . GLY A 1 230 ? -1.496 -11.166 -13.282 1.00 85.75 230 GLY A CA 1
ATOM 1733 C C . GLY A 1 230 ? -1.747 -9.672 -13.333 1.00 85.75 230 GLY A C 1
ATOM 1734 O O . GLY A 1 230 ? -0.793 -8.912 -13.513 1.00 85.75 230 GLY A O 1
ATOM 1735 N N . ALA A 1 231 ? -2.991 -9.238 -13.164 1.00 90.69 231 ALA A N 1
ATOM 1736 C CA . ALA A 1 231 ? -3.257 -7.838 -12.922 1.00 90.69 231 ALA A CA 1
ATOM 1737 C C . ALA A 1 231 ? -2.609 -7.405 -11.599 1.00 90.69 231 ALA A C 1
ATOM 1739 O O . ALA A 1 231 ? -2.503 -8.165 -10.628 1.00 90.69 231 ALA A O 1
ATOM 1740 N N . THR A 1 232 ? -2.199 -6.149 -11.575 1.00 93.12 232 THR A N 1
ATOM 1741 C CA . THR A 1 232 ? -1.715 -5.451 -10.392 1.00 93.12 232 THR A CA 1
ATOM 1742 C C . THR A 1 232 ? -2.676 -4.314 -10.077 1.00 93.12 232 THR A C 1
ATOM 1744 O O . THR A 1 232 ? -3.320 -3.747 -10.964 1.00 93.12 232 THR A O 1
ATOM 1747 N N . LEU A 1 233 ? -2.802 -4.000 -8.795 1.00 95.19 233 LEU A N 1
ATOM 1748 C CA . LEU A 1 233 ? -3.331 -2.735 -8.341 1.00 95.19 233 LEU A CA 1
ATOM 1749 C C . LEU A 1 233 ? -2.192 -1.724 -8.306 1.00 95.19 233 LEU A C 1
ATOM 1751 O O . LEU A 1 233 ? -1.228 -1.895 -7.552 1.00 95.19 233 LEU A O 1
ATOM 1755 N N . ASP A 1 234 ? -2.351 -0.659 -9.081 1.00 96.06 234 ASP A N 1
ATOM 1756 C CA . ASP A 1 234 ? -1.336 0.369 -9.197 1.00 96.06 234 ASP A CA 1
ATOM 1757 C C . ASP A 1 234 ? -1.815 1.667 -8.570 1.00 96.06 234 ASP A C 1
ATOM 1759 O O . ASP A 1 234 ? -2.861 2.209 -8.942 1.00 96.06 234 ASP A O 1
ATOM 1763 N N . MET A 1 235 ? -1.032 2.182 -7.628 1.00 97.25 235 MET A N 1
ATOM 1764 C CA . MET A 1 235 ? -1.354 3.422 -6.939 1.00 97.25 235 MET A CA 1
ATOM 1765 C C . MET A 1 235 ? -0.201 4.407 -7.039 1.00 97.25 235 MET A C 1
ATOM 1767 O O . MET A 1 235 ? 0.929 4.094 -6.677 1.00 97.25 235 MET A O 1
ATOM 1771 N N . LEU A 1 236 ? -0.504 5.614 -7.500 1.00 97.12 236 LEU A N 1
ATOM 1772 C CA . LEU A 1 236 ? 0.422 6.727 -7.603 1.00 97.12 236 LEU A CA 1
ATOM 1773 C C . LEU A 1 236 ? 0.135 7.740 -6.500 1.00 97.12 236 LEU A C 1
ATOM 1775 O O . LEU A 1 236 ? -0.961 8.295 -6.442 1.00 97.12 236 LEU A O 1
ATOM 1779 N N . VAL A 1 237 ? 1.128 8.006 -5.661 1.00 96.94 237 VAL A N 1
ATOM 1780 C CA . VAL A 1 237 ? 1.081 9.011 -4.600 1.00 96.94 237 VAL A CA 1
ATOM 1781 C C . VAL A 1 237 ? 1.986 10.164 -4.980 1.00 96.94 237 VAL A C 1
ATOM 1783 O O . VAL A 1 237 ? 3.183 9.982 -5.182 1.00 96.94 237 VAL A O 1
ATOM 1786 N N . ASN A 1 238 ? 1.417 11.360 -5.039 1.00 96.12 238 ASN A N 1
ATOM 1787 C CA . ASN A 1 238 ? 2.168 12.601 -5.101 1.00 96.12 238 ASN A CA 1
ATOM 1788 C C . ASN A 1 238 ? 2.094 13.282 -3.745 1.00 96.12 238 ASN A C 1
ATOM 1790 O O . ASN A 1 238 ? 1.018 13.356 -3.148 1.00 96.12 238 ASN A O 1
ATOM 1794 N N . TRP A 1 239 ? 3.192 13.882 -3.316 1.00 96.06 239 TRP A N 1
ATOM 1795 C CA . TRP A 1 239 ? 3.180 14.753 -2.154 1.00 96.06 239 TRP A CA 1
ATOM 1796 C C . TRP A 1 239 ? 3.938 16.038 -2.430 1.00 96.06 239 TRP A C 1
ATOM 1798 O O . TRP A 1 239 ? 4.871 16.084 -3.235 1.00 96.06 239 TRP A O 1
ATOM 1808 N N . GLN A 1 240 ? 3.526 17.080 -1.725 1.00 96.44 240 GLN A N 1
ATOM 1809 C CA . GLN A 1 240 ? 4.163 18.378 -1.756 1.00 96.44 240 GLN A CA 1
ATOM 1810 C C . GLN A 1 240 ? 4.327 18.864 -0.322 1.00 96.44 240 GLN A C 1
ATOM 1812 O O . GLN A 1 240 ? 3.324 19.078 0.351 1.00 96.44 240 GLN A O 1
ATOM 1817 N N . SER A 1 241 ? 5.569 19.012 0.149 1.00 95.81 241 SER A N 1
ATOM 1818 C CA . SER A 1 241 ? 5.832 19.603 1.467 1.00 95.81 241 SER A CA 1
ATOM 1819 C C . SER A 1 241 ? 5.220 21.002 1.554 1.00 95.81 241 SER A C 1
ATOM 1821 O O . SER A 1 241 ? 5.396 21.815 0.640 1.00 95.81 241 SER A O 1
ATOM 1823 N N . ASP A 1 242 ? 4.507 21.275 2.648 1.00 95.88 242 ASP A N 1
ATOM 1824 C CA . ASP A 1 242 ? 3.841 22.566 2.849 1.00 95.88 242 ASP A CA 1
ATOM 1825 C C . ASP A 1 242 ? 4.837 23.648 3.304 1.00 95.88 242 ASP A C 1
ATOM 1827 O O . ASP A 1 242 ? 4.616 24.838 3.079 1.00 95.88 242 ASP A O 1
ATOM 1831 N N . SER A 1 243 ? 5.940 23.243 3.946 1.00 94.06 243 SER A N 1
ATOM 1832 C CA . SER A 1 243 ? 6.979 24.154 4.443 1.00 94.06 243 SER A CA 1
ATOM 1833 C C . SER A 1 243 ? 8.042 24.478 3.395 1.00 94.06 243 SER A C 1
ATOM 1835 O O . SER A 1 243 ? 8.615 25.568 3.425 1.00 94.06 243 SER A O 1
ATOM 1837 N N . ASP A 1 244 ? 8.293 23.560 2.460 1.00 93.31 244 ASP A N 1
ATOM 1838 C CA . ASP A 1 244 ? 9.251 23.750 1.376 1.00 93.31 244 ASP A CA 1
ATOM 1839 C C . ASP A 1 244 ? 8.754 23.092 0.078 1.00 93.31 244 ASP A C 1
ATOM 1841 O O . ASP A 1 244 ? 8.883 21.877 -0.090 1.00 93.31 244 ASP A O 1
ATOM 1845 N N . PRO A 1 245 ? 8.252 23.883 -0.888 1.00 90.56 245 PRO A N 1
ATOM 1846 C CA . PRO A 1 245 ? 7.776 23.371 -2.165 1.00 90.56 245 PRO A CA 1
ATOM 1847 C C . PRO A 1 245 ? 8.821 22.605 -2.998 1.00 90.56 245 PRO A C 1
ATOM 1849 O O . PRO A 1 245 ? 8.457 21.889 -3.927 1.00 90.56 245 PRO A O 1
ATOM 1852 N N . SER A 1 246 ? 10.118 22.728 -2.700 1.00 88.56 246 SER A N 1
ATOM 1853 C CA . SER A 1 246 ? 11.149 21.918 -3.361 1.00 88.56 246 SER A CA 1
ATOM 1854 C C . SER A 1 246 ? 11.206 20.473 -2.845 1.00 88.56 246 SER A C 1
ATOM 1856 O O . SER A 1 246 ? 11.701 19.594 -3.544 1.00 88.56 246 SER A O 1
ATOM 1858 N N . HIS A 1 247 ? 10.633 20.203 -1.667 1.00 87.94 247 HIS A N 1
ATOM 1859 C CA . HIS A 1 247 ? 10.560 18.880 -1.043 1.00 87.94 247 HIS A CA 1
ATOM 1860 C C . HIS A 1 247 ? 9.240 18.168 -1.383 1.00 87.94 247 HIS A C 1
ATOM 1862 O O . HIS A 1 247 ? 8.480 17.744 -0.508 1.00 87.94 247 HIS A O 1
ATOM 1868 N N . GLY A 1 248 ? 8.949 18.070 -2.678 1.00 92.06 248 GLY A N 1
ATOM 1869 C CA . GLY A 1 248 ? 7.874 17.240 -3.217 1.00 92.06 248 GLY A CA 1
ATOM 1870 C C . GLY A 1 248 ? 8.417 15.960 -3.842 1.00 92.06 248 GLY A C 1
ATOM 1871 O O . GLY A 1 248 ? 9.623 15.801 -4.030 1.00 92.06 248 GLY A O 1
ATOM 1872 N N . GLY A 1 249 ? 7.523 15.045 -4.187 1.00 93.31 249 GLY A N 1
ATOM 1873 C CA . GLY A 1 249 ? 7.900 13.844 -4.914 1.00 93.31 249 GLY A CA 1
ATOM 1874 C C . GLY A 1 249 ? 6.703 13.025 -5.352 1.00 93.31 249 GLY A C 1
ATOM 1875 O O . GLY A 1 249 ? 5.543 13.367 -5.093 1.00 93.31 249 GLY A O 1
ATOM 1876 N N . SER A 1 250 ? 7.001 11.947 -6.065 1.00 95.19 250 SER A N 1
ATOM 1877 C CA . SER A 1 250 ? 5.999 11.000 -6.522 1.00 95.19 250 SER A CA 1
ATOM 1878 C C . SER A 1 250 ? 6.503 9.572 -6.354 1.00 95.19 250 SER A C 1
ATOM 1880 O O . SER A 1 250 ? 7.658 9.278 -6.652 1.00 95.19 250 SER A O 1
ATOM 1882 N N . GLN A 1 251 ? 5.647 8.677 -5.868 1.00 96.06 251 GLN A N 1
ATOM 1883 C CA . GLN A 1 251 ? 5.920 7.247 -5.748 1.00 96.06 251 GLN A CA 1
ATOM 1884 C C . GLN A 1 251 ? 4.757 6.464 -6.331 1.00 96.06 251 GLN A C 1
ATOM 1886 O O . GLN A 1 251 ? 3.598 6.778 -6.071 1.00 96.06 251 GLN A O 1
ATOM 1891 N N . VAL A 1 252 ? 5.068 5.426 -7.096 1.00 96.88 252 VAL A N 1
ATOM 1892 C 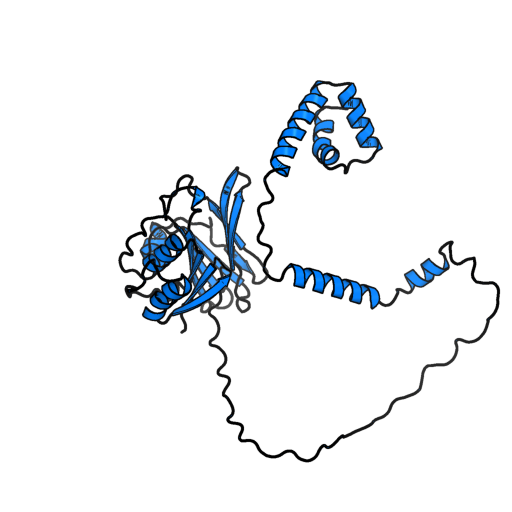CA . VAL A 1 252 ? 4.081 4.472 -7.594 1.00 96.88 252 VAL A CA 1
ATOM 1893 C C . VAL A 1 252 ? 4.288 3.119 -6.935 1.00 96.88 252 VAL A C 1
ATOM 1895 O O . VAL A 1 252 ? 5.417 2.691 -6.714 1.00 96.88 252 VAL A O 1
ATOM 1898 N N . VAL A 1 253 ? 3.195 2.443 -6.615 1.00 97.00 253 VAL A N 1
ATOM 1899 C CA . VAL A 1 253 ? 3.189 1.095 -6.054 1.00 97.00 253 VAL A CA 1
ATOM 1900 C C . VAL A 1 253 ? 2.507 0.169 -7.029 1.00 97.00 253 VAL A C 1
ATOM 1902 O O . VAL A 1 253 ? 1.399 0.464 -7.461 1.00 97.00 253 VAL A O 1
ATOM 1905 N N . PHE A 1 254 ? 3.137 -0.964 -7.303 1.00 96.69 254 PHE A N 1
ATOM 1906 C CA . PHE A 1 254 ? 2.564 -2.079 -8.043 1.00 96.69 254 PHE A CA 1
ATOM 1907 C C . PHE A 1 254 ? 2.331 -3.219 -7.057 1.00 96.69 254 PHE A C 1
ATOM 1909 O O . PHE A 1 254 ? 3.299 -3.780 -6.543 1.00 96.69 254 PHE A O 1
ATOM 1916 N N . THR A 1 255 ? 1.069 -3.537 -6.761 1.00 95.69 255 THR A N 1
ATOM 1917 C CA . THR A 1 255 ? 0.708 -4.637 -5.850 1.00 95.69 255 THR A CA 1
ATOM 1918 C C . THR A 1 255 ? -0.052 -5.709 -6.625 1.00 95.69 255 THR A C 1
ATOM 1920 O O . THR A 1 255 ? -1.125 -5.415 -7.147 1.00 95.69 255 THR A O 1
ATOM 1923 N N . PRO A 1 256 ? 0.458 -6.941 -6.750 1.00 93.81 256 PRO A N 1
ATOM 1924 C CA . PRO A 1 256 ? -0.251 -8.008 -7.446 1.00 93.81 256 PRO A CA 1
ATOM 1925 C C . PRO A 1 256 ? -1.536 -8.373 -6.702 1.00 93.81 256 PRO A C 1
ATOM 1927 O O . PRO A 1 256 ? -1.569 -8.390 -5.473 1.00 93.81 256 PRO A O 1
ATOM 1930 N N . PHE A 1 257 ? -2.596 -8.699 -7.440 1.00 90.75 257 PHE A N 1
ATOM 1931 C CA . PHE A 1 257 ? -3.747 -9.352 -6.820 1.00 90.75 257 PHE A CA 1
ATOM 1932 C C . PHE A 1 257 ? -3.383 -10.793 -6.428 1.00 90.75 257 PHE A C 1
ATOM 1934 O O . PHE A 1 257 ? -2.628 -11.458 -7.138 1.00 90.75 257 PHE A O 1
ATOM 1941 N N . ASP A 1 258 ? -3.936 -11.273 -5.311 1.00 80.31 258 ASP A N 1
ATOM 1942 C CA . ASP A 1 258 ? -3.665 -12.620 -4.795 1.00 80.31 258 ASP A CA 1
ATOM 1943 C C . ASP A 1 258 ? -3.926 -13.730 -5.828 1.00 80.31 258 ASP A C 1
ATOM 1945 O O . ASP A 1 258 ? -4.946 -13.745 -6.523 1.00 80.31 258 ASP A O 1
ATOM 1949 N N . VAL A 1 259 ? -2.999 -14.691 -5.881 1.00 61.94 259 VAL A N 1
ATOM 1950 C CA . VAL A 1 259 ? -2.943 -15.798 -6.863 1.00 61.94 259 VAL A CA 1
ATOM 1951 C C . VAL A 1 259 ? -4.024 -16.854 -6.640 1.00 61.94 259 VAL A C 1
ATOM 1953 O O . VAL A 1 259 ? -4.261 -17.703 -7.499 1.00 61.94 259 VAL A O 1
ATOM 1956 N N . SER A 1 260 ? -4.692 -16.821 -5.486 1.00 63.84 260 SER A N 1
ATOM 1957 C CA . SER A 1 260 ? -5.783 -17.743 -5.161 1.00 63.84 260 SER A CA 1
ATOM 1958 C C . SER A 1 260 ? -6.965 -17.636 -6.135 1.00 63.84 260 SER A C 1
ATOM 1960 O O . SER A 1 260 ? -7.740 -18.585 -6.240 1.00 63.84 260 SER A O 1
ATOM 1962 N N . ASP A 1 261 ? -7.058 -16.543 -6.901 1.00 56.66 261 ASP A N 1
ATOM 1963 C CA . ASP A 1 261 ? -8.171 -16.258 -7.813 1.00 56.66 261 ASP A CA 1
ATOM 1964 C C . ASP A 1 261 ? -7.888 -16.550 -9.304 1.00 56.66 261 ASP A C 1
ATOM 1966 O O . ASP A 1 261 ? -8.787 -16.441 -10.141 1.00 56.66 261 ASP A O 1
ATOM 1970 N N . GLY A 1 262 ? -6.674 -16.968 -9.673 1.00 51.91 262 GLY A N 1
ATOM 1971 C CA . GLY A 1 262 ? -6.337 -17.279 -11.063 1.00 51.91 262 GLY A CA 1
ATOM 1972 C C . GLY A 1 262 ? -4.890 -17.728 -11.201 1.00 51.91 262 GLY A C 1
ATOM 1973 O O . GLY A 1 262 ? -4.001 -17.099 -10.643 1.00 51.91 262 GLY A O 1
ATOM 1974 N N . GLY A 1 263 ? -4.663 -18.834 -11.919 1.00 54.28 263 GLY A N 1
ATOM 1975 C CA . GLY A 1 263 ? -3.346 -19.458 -12.095 1.00 54.28 263 GLY A CA 1
ATOM 1976 C C . GLY A 1 263 ? -2.246 -18.521 -12.627 1.00 54.28 263 GLY A C 1
ATOM 1977 O O . GLY A 1 263 ? -2.513 -17.363 -12.946 1.00 54.28 263 GLY A O 1
ATOM 1978 N N . PRO A 1 264 ? -0.999 -19.019 -12.747 1.00 55.75 264 PRO A N 1
ATOM 1979 C CA . PRO A 1 264 ? 0.172 -18.192 -13.025 1.00 55.75 264 PRO A CA 1
ATOM 1980 C C . PRO A 1 264 ? -0.056 -17.332 -14.265 1.00 55.75 264 PRO A C 1
ATOM 1982 O O . PRO A 1 264 ? -0.373 -17.834 -15.348 1.00 55.75 264 PRO A O 1
ATOM 1985 N N . ALA A 1 265 ? 0.071 -16.025 -14.079 1.00 58.56 265 ALA A N 1
ATOM 1986 C CA . ALA A 1 265 ? -0.170 -15.064 -15.128 1.00 58.56 265 ALA A CA 1
ATOM 1987 C C . ALA A 1 265 ? 0.799 -15.256 -16.290 1.00 58.56 265 ALA A C 1
ATOM 1989 O O . ALA A 1 265 ? 1.992 -15.499 -16.096 1.00 58.56 265 ALA A O 1
ATOM 1990 N N . THR A 1 266 ? 0.302 -15.063 -17.511 1.00 61.91 266 THR A N 1
ATOM 1991 C CA . THR A 1 266 ? 1.208 -14.695 -18.599 1.00 61.91 266 THR A CA 1
ATOM 1992 C C . THR A 1 266 ? 1.621 -13.252 -18.320 1.00 61.91 266 THR A C 1
ATOM 1994 O O . THR A 1 266 ? 0.722 -12.416 -18.203 1.00 61.91 266 THR A O 1
ATOM 1997 N N . PRO A 1 267 ? 2.921 -12.945 -18.154 1.00 57.19 267 PRO A N 1
ATOM 1998 C CA . PRO A 1 267 ? 3.346 -11.587 -17.861 1.00 57.19 267 PRO A CA 1
ATOM 1999 C C . PRO A 1 267 ? 2.752 -10.652 -18.916 1.00 57.19 267 PRO A C 1
ATOM 2001 O O . PRO A 1 267 ? 2.839 -10.986 -20.106 1.00 57.19 267 PRO A O 1
ATOM 2004 N N . PRO A 1 268 ? 2.160 -9.506 -18.533 1.00 59.22 268 PRO A N 1
ATOM 2005 C CA . PRO A 1 268 ? 1.833 -8.491 -19.518 1.00 59.22 268 PRO A CA 1
ATOM 2006 C C . PRO A 1 268 ? 3.112 -8.210 -20.306 1.00 59.22 268 PRO A C 1
ATOM 2008 O O . PRO A 1 268 ? 4.182 -8.029 -19.716 1.00 59.22 268 PRO A O 1
ATOM 2011 N N . THR A 1 269 ? 3.038 -8.268 -21.638 1.00 61.66 269 THR A N 1
ATOM 2012 C CA . THR A 1 269 ? 4.177 -7.908 -22.481 1.00 61.66 269 THR A CA 1
ATOM 2013 C C . THR A 1 269 ? 4.579 -6.501 -22.088 1.00 61.66 269 THR A C 1
ATOM 2015 O O . THR A 1 269 ? 3.810 -5.567 -22.305 1.00 61.66 269 THR A O 1
ATOM 2018 N N . ALA A 1 270 ? 5.747 -6.361 -21.457 1.00 63.78 270 ALA A N 1
ATOM 2019 C CA . ALA A 1 270 ? 6.285 -5.057 -21.132 1.00 63.78 270 ALA A CA 1
ATOM 2020 C C . ALA A 1 270 ? 6.368 -4.291 -22.454 1.00 63.78 270 ALA A C 1
ATOM 2022 O O . ALA A 1 270 ? 7.153 -4.657 -23.331 1.00 63.78 270 ALA A O 1
ATOM 2023 N N . ASN A 1 271 ? 5.548 -3.251 -22.622 1.00 67.19 271 ASN A N 1
ATOM 2024 C CA . ASN A 1 271 ? 5.474 -2.464 -23.857 1.00 67.19 271 ASN A CA 1
ATOM 2025 C C . ASN A 1 271 ? 6.718 -1.574 -24.043 1.00 67.19 271 ASN A C 1
ATOM 2027 O O . ASN A 1 271 ? 6.683 -0.560 -24.733 1.00 67.19 271 ASN A O 1
ATOM 2031 N N . GLY A 1 272 ? 7.833 -1.944 -23.410 1.00 73.38 272 GLY A N 1
ATOM 2032 C CA . GLY A 1 272 ? 9.085 -1.216 -23.438 1.00 73.38 272 GLY A CA 1
ATOM 2033 C C . GLY A 1 272 ? 9.131 0.001 -22.517 1.00 73.38 272 GLY A C 1
ATOM 2034 O O . GLY A 1 272 ? 10.086 0.749 -22.630 1.00 73.38 272 GLY A O 1
ATOM 2035 N N . ASN A 1 273 ? 8.175 0.232 -21.610 1.00 88.19 273 ASN A N 1
ATOM 2036 C CA . ASN A 1 273 ? 8.321 1.255 -20.563 1.00 88.19 273 ASN A CA 1
ATOM 2037 C C . ASN A 1 273 ? 8.919 0.633 -19.286 1.00 88.19 273 ASN A C 1
ATOM 2039 O O . ASN A 1 273 ? 8.586 -0.492 -18.919 1.00 88.19 273 ASN A O 1
ATOM 2043 N N . PHE A 1 274 ? 9.790 1.371 -18.595 1.00 92.31 274 PHE A N 1
ATOM 2044 C CA . PHE A 1 274 ? 10.314 1.030 -17.273 1.00 92.31 274 PHE A CA 1
ATOM 2045 C C . PHE A 1 274 ? 9.219 0.625 -16.269 1.00 92.31 274 PHE A C 1
ATOM 2047 O O . PHE A 1 274 ? 9.342 -0.423 -15.635 1.00 92.31 274 PHE A O 1
ATOM 2054 N N . TYR A 1 275 ? 8.136 1.401 -16.152 1.00 93.50 275 TYR A N 1
ATOM 2055 C CA . TYR A 1 275 ? 7.063 1.116 -15.191 1.00 93.50 275 TYR A CA 1
ATOM 2056 C C . TYR A 1 275 ? 6.240 -0.119 -15.571 1.00 93.50 275 TYR A C 1
ATOM 2058 O O . TYR A 1 275 ? 5.925 -0.920 -14.694 1.00 93.50 275 TYR A O 1
ATOM 2066 N N . ASP A 1 276 ? 5.990 -0.352 -16.863 1.00 91.62 276 ASP A N 1
ATOM 2067 C CA . ASP A 1 276 ? 5.356 -1.593 -17.332 1.00 91.62 276 ASP A CA 1
ATOM 2068 C C . ASP A 1 276 ? 6.216 -2.818 -16.987 1.00 91.62 276 ASP A C 1
ATOM 2070 O O . ASP A 1 276 ? 5.699 -3.866 -16.601 1.00 91.62 276 ASP A O 1
ATOM 2074 N N . THR A 1 277 ? 7.541 -2.685 -17.084 1.00 91.94 277 THR A N 1
ATOM 2075 C CA . THR A 1 277 ? 8.479 -3.741 -16.696 1.00 91.94 277 THR A CA 1
ATOM 2076 C C . THR A 1 277 ? 8.445 -4.002 -15.189 1.00 91.94 277 THR A C 1
ATOM 2078 O O . THR A 1 277 ? 8.405 -5.162 -14.779 1.00 91.94 277 THR A O 1
ATOM 2081 N N . LEU A 1 278 ? 8.421 -2.958 -14.351 1.00 94.31 278 LEU A N 1
ATOM 2082 C CA . LEU A 1 278 ? 8.286 -3.119 -12.898 1.00 94.31 278 LEU A CA 1
ATOM 2083 C C . LEU A 1 278 ? 6.946 -3.756 -12.513 1.00 94.31 278 LEU A C 1
ATOM 2085 O O . LEU A 1 278 ? 6.926 -4.667 -11.686 1.00 94.31 278 LEU A O 1
ATOM 2089 N N . ARG A 1 279 ? 5.853 -3.340 -13.162 1.00 93.81 279 ARG A N 1
ATOM 2090 C CA . ARG A 1 279 ? 4.522 -3.941 -13.023 1.00 93.81 279 ARG A CA 1
ATOM 2091 C C . ARG A 1 279 ? 4.541 -5.432 -13.371 1.00 93.81 279 ARG A C 1
ATOM 2093 O O . ARG A 1 279 ? 4.022 -6.253 -12.619 1.00 93.81 279 ARG A O 1
ATOM 2100 N N . ALA A 1 280 ? 5.180 -5.797 -14.484 1.00 91.25 280 ALA A N 1
ATOM 2101 C CA . ALA A 1 280 ? 5.310 -7.189 -14.906 1.00 91.25 280 ALA A CA 1
ATOM 2102 C C . ALA A 1 280 ? 6.133 -8.027 -13.912 1.00 91.25 280 ALA A C 1
ATOM 2104 O O . ALA A 1 280 ? 5.759 -9.161 -13.621 1.00 91.25 280 ALA A O 1
ATOM 2105 N N . ILE A 1 281 ? 7.214 -7.476 -13.349 1.00 92.56 281 ILE A N 1
ATOM 2106 C CA . ILE A 1 281 ? 8.000 -8.139 -12.296 1.00 92.56 281 ILE A CA 1
ATOM 2107 C C . ILE A 1 281 ? 7.153 -8.327 -11.029 1.00 92.56 281 ILE A C 1
ATOM 2109 O O . ILE A 1 281 ? 7.101 -9.437 -10.503 1.00 92.56 281 ILE A O 1
ATOM 2113 N N . ALA A 1 282 ? 6.459 -7.283 -10.563 1.00 94.25 282 ALA A N 1
ATOM 2114 C CA . ALA A 1 282 ? 5.577 -7.355 -9.395 1.00 94.25 282 ALA A CA 1
ATOM 2115 C C . ALA A 1 282 ? 4.538 -8.481 -9.540 1.00 94.25 282 ALA A C 1
ATOM 2117 O O . ALA A 1 282 ? 4.354 -9.296 -8.637 1.00 94.25 282 ALA A O 1
ATOM 2118 N N . SER A 1 283 ? 3.933 -8.567 -10.728 1.00 92.25 283 SER A N 1
ATOM 2119 C CA . SER A 1 283 ? 2.977 -9.603 -11.118 1.00 92.25 283 SER A CA 1
ATOM 2120 C C . SER A 1 283 ? 3.579 -11.014 -11.119 1.00 92.25 283 SER A C 1
ATOM 2122 O O . SER A 1 283 ? 3.062 -11.901 -10.445 1.00 92.25 283 SER A O 1
ATOM 2124 N N . VAL A 1 284 ? 4.695 -11.228 -11.830 1.00 90.44 284 VAL A N 1
ATOM 2125 C CA . VAL A 1 284 ? 5.314 -12.557 -12.010 1.00 90.44 284 VAL A CA 1
ATOM 2126 C C . VAL A 1 284 ? 5.869 -13.130 -10.710 1.00 90.44 284 VAL A C 1
ATOM 2128 O O . VAL A 1 284 ? 5.767 -14.333 -10.479 1.00 90.44 284 VAL A O 1
ATOM 2131 N N . TYR A 1 285 ? 6.469 -12.288 -9.869 1.00 92.19 285 TYR A N 1
ATOM 2132 C CA . TYR A 1 285 ? 7.080 -12.727 -8.613 1.00 92.19 285 TYR A CA 1
ATOM 2133 C C . TYR A 1 285 ? 6.143 -12.622 -7.410 1.00 92.19 285 TYR A C 1
ATOM 2135 O O . TYR A 1 285 ? 6.551 -12.988 -6.311 1.00 92.19 285 TYR A O 1
ATOM 2143 N N . HIS A 1 286 ? 4.913 -12.139 -7.604 1.00 92.56 286 HIS A N 1
ATOM 2144 C CA . HIS A 1 286 ? 3.951 -11.882 -6.534 1.00 92.56 286 HIS A CA 1
ATOM 2145 C C . HIS A 1 286 ? 4.535 -11.016 -5.403 1.00 92.56 286 HIS A C 1
ATOM 2147 O O . HIS A 1 286 ? 4.395 -11.326 -4.222 1.00 92.56 286 HIS A O 1
ATOM 2153 N N . VAL A 1 287 ? 5.207 -9.923 -5.777 1.00 94.75 287 VAL A N 1
ATOM 2154 C CA . VAL A 1 287 ? 5.789 -8.952 -4.839 1.00 94.75 287 VAL A CA 1
ATOM 2155 C C . VAL A 1 287 ? 5.222 -7.559 -5.063 1.00 94.75 287 VAL A C 1
ATOM 2157 O O . VAL A 1 287 ? 4.911 -7.172 -6.186 1.00 94.75 287 VAL A O 1
ATOM 2160 N N . THR A 1 288 ? 5.172 -6.767 -4.002 1.00 96.06 288 THR A N 1
ATOM 2161 C CA . THR A 1 288 ? 4.906 -5.335 -4.068 1.00 96.06 288 THR A CA 1
ATOM 2162 C C . THR A 1 288 ? 6.175 -4.589 -4.471 1.00 96.06 288 THR A C 1
ATOM 2164 O O . THR A 1 288 ? 7.227 -4.731 -3.842 1.00 96.06 288 THR A O 1
ATOM 2167 N N . VAL A 1 289 ? 6.084 -3.751 -5.502 1.00 96.56 289 VAL A N 1
ATOM 2168 C CA . VAL A 1 289 ? 7.193 -2.895 -5.948 1.00 96.56 289 VAL A CA 1
ATOM 2169 C C . VAL A 1 289 ? 6.804 -1.434 -5.770 1.00 96.56 289 VAL A C 1
ATOM 2171 O O . VAL A 1 289 ? 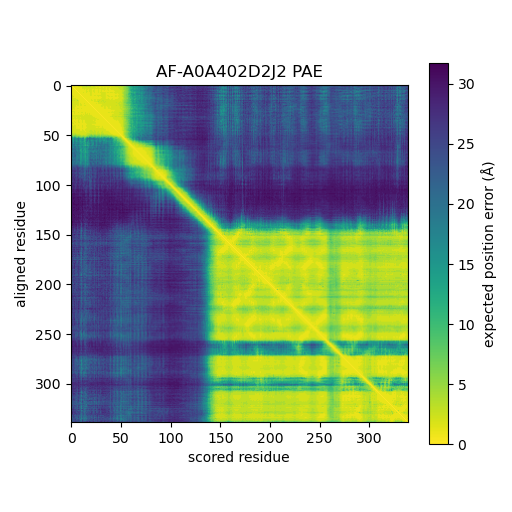5.829 -0.980 -6.357 1.00 96.56 289 VAL A O 1
ATOM 2174 N N . ILE A 1 290 ? 7.582 -0.696 -4.982 1.00 96.62 290 ILE A N 1
ATOM 2175 C CA . ILE A 1 290 ? 7.444 0.748 -4.775 1.00 96.62 290 ILE A CA 1
ATOM 2176 C C . ILE A 1 290 ? 8.527 1.438 -5.595 1.00 96.62 290 ILE A C 1
ATOM 2178 O O . ILE A 1 290 ? 9.708 1.237 -5.331 1.00 96.62 290 ILE A O 1
ATOM 2182 N N . ALA A 1 291 ? 8.156 2.241 -6.582 1.00 95.62 291 ALA A N 1
ATOM 2183 C CA . ALA A 1 291 ? 9.093 2.926 -7.457 1.00 95.62 291 ALA A CA 1
ATOM 2184 C C . ALA A 1 291 ? 9.003 4.445 -7.306 1.00 95.62 291 ALA A C 1
ATOM 2186 O O . ALA A 1 291 ? 7.910 5.003 -7.213 1.00 95.62 291 ALA A O 1
ATOM 2187 N N . ASP A 1 292 ? 10.151 5.118 -7.325 1.00 94.56 292 ASP A N 1
ATOM 2188 C CA . ASP A 1 292 ? 10.198 6.570 -7.491 1.00 94.56 292 ASP A CA 1
ATOM 2189 C C . ASP A 1 292 ? 9.644 6.952 -8.877 1.00 94.56 292 ASP A C 1
ATOM 2191 O O . ASP A 1 292 ? 10.028 6.390 -9.910 1.00 94.56 292 ASP A O 1
ATOM 2195 N N . ALA A 1 293 ? 8.692 7.880 -8.881 1.00 93.06 293 ALA A N 1
ATOM 2196 C CA . ALA A 1 293 ? 8.017 8.393 -10.067 1.00 93.06 293 ALA A CA 1
ATOM 2197 C C . ALA A 1 293 ? 8.446 9.824 -10.430 1.00 93.06 293 ALA A C 1
ATOM 2199 O O . ALA A 1 293 ? 8.000 10.373 -11.439 1.00 93.06 293 ALA A O 1
ATOM 2200 N N . THR A 1 294 ? 9.353 10.421 -9.653 1.00 88.06 294 THR A N 1
ATOM 2201 C CA . THR A 1 294 ? 9.748 11.828 -9.791 1.00 88.06 294 THR A CA 1
ATOM 2202 C C . THR A 1 294 ? 10.560 12.086 -11.063 1.00 88.06 294 THR A C 1
ATOM 2204 O O . THR A 1 294 ? 10.351 13.100 -11.724 1.00 88.06 294 THR A O 1
ATOM 2207 N N . SER A 1 295 ? 11.462 11.172 -11.445 1.00 80.12 295 SER A N 1
ATOM 2208 C CA . SER A 1 295 ? 12.348 11.359 -12.607 1.00 80.12 295 SER A CA 1
ATOM 2209 C C . SER A 1 295 ? 11.983 10.527 -13.844 1.00 80.12 295 SER A C 1
ATOM 2211 O O . SER A 1 295 ? 12.699 10.625 -14.840 1.00 80.12 295 SER A O 1
ATOM 2213 N N . SER A 1 296 ? 10.876 9.764 -13.789 1.00 79.31 296 SER A N 1
ATOM 2214 C CA . SER A 1 296 ? 10.214 9.034 -14.892 1.00 79.31 296 SER A CA 1
ATOM 2215 C C . SER A 1 296 ? 11.144 8.672 -16.064 1.00 79.31 296 SER A C 1
ATOM 2217 O O . SER A 1 296 ? 11.168 9.373 -17.081 1.00 79.31 296 SER A O 1
ATOM 2219 N N . PRO A 1 297 ? 11.950 7.602 -15.949 1.00 82.94 297 PRO A N 1
ATOM 2220 C CA . PRO A 1 297 ? 12.906 7.257 -16.988 1.00 82.94 297 PRO A CA 1
ATOM 2221 C C . PRO A 1 297 ? 12.185 6.834 -18.275 1.00 82.94 297 PRO A C 1
ATOM 2223 O O . PRO A 1 297 ? 11.308 5.976 -18.269 1.00 82.94 297 PRO A O 1
ATOM 2226 N N . THR A 1 298 ? 12.592 7.412 -19.405 1.00 74.00 298 THR A N 1
ATOM 2227 C CA . THR A 1 298 ? 12.008 7.148 -20.734 1.00 74.00 298 THR A CA 1
ATOM 2228 C C . THR A 1 298 ? 12.603 5.930 -21.442 1.00 74.00 298 THR A C 1
ATOM 2230 O O . THR A 1 298 ? 12.212 5.609 -22.563 1.00 74.00 298 THR A O 1
ATOM 2233 N N . VAL A 1 299 ? 13.580 5.259 -20.829 1.00 73.38 299 VAL A N 1
ATOM 2234 C CA . VAL A 1 299 ? 14.320 4.164 -21.464 1.00 73.38 299 VAL A CA 1
ATOM 2235 C C . VAL A 1 299 ? 13.608 2.838 -21.228 1.00 73.38 299 VAL A C 1
ATOM 2237 O O . VAL A 1 299 ? 13.211 2.519 -20.107 1.00 73.38 299 VAL A O 1
ATOM 2240 N N . ALA A 1 300 ? 13.516 2.032 -22.285 1.00 70.25 300 ALA A N 1
ATOM 2241 C CA . ALA A 1 300 ? 13.046 0.665 -22.180 1.00 70.25 300 ALA A CA 1
ATOM 2242 C C . ALA A 1 300 ? 13.987 -0.176 -21.321 1.00 70.25 300 ALA A C 1
ATOM 2244 O O . ALA A 1 300 ? 15.146 -0.400 -21.675 1.00 70.25 300 ALA A O 1
ATOM 2245 N N . ALA A 1 301 ? 13.469 -0.677 -20.204 1.00 65.25 301 ALA A N 1
ATOM 2246 C CA . ALA A 1 301 ? 14.176 -1.647 -19.392 1.00 65.25 301 ALA A CA 1
ATOM 2247 C C . ALA A 1 301 ? 14.229 -2.989 -20.131 1.00 65.25 301 ALA A C 1
ATOM 2249 O O . ALA A 1 301 ? 13.230 -3.703 -20.217 1.00 65.25 301 ALA A O 1
ATOM 2250 N N . ALA A 1 302 ? 15.394 -3.327 -20.678 1.00 67.62 302 ALA A N 1
ATOM 2251 C CA . ALA A 1 302 ? 15.629 -4.599 -21.347 1.00 67.62 302 ALA A CA 1
ATOM 2252 C C . ALA A 1 302 ? 16.372 -5.582 -20.429 1.00 67.6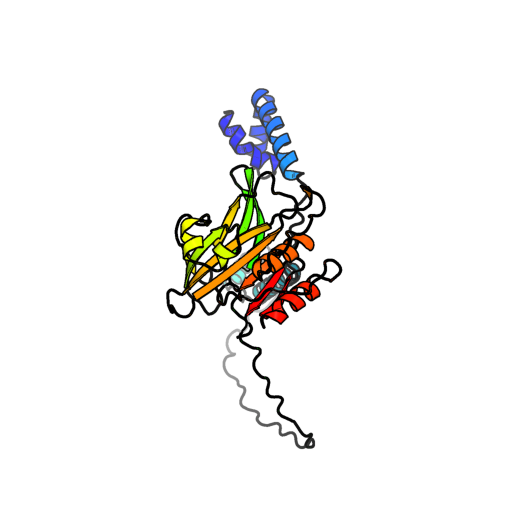2 302 ALA A C 1
ATOM 2254 O O . ALA A 1 302 ? 17.249 -5.190 -19.663 1.00 67.62 302 ALA A O 1
ATOM 2255 N N . GLY A 1 303 ? 16.072 -6.877 -20.576 1.00 73.00 303 GLY A N 1
ATOM 2256 C CA . GLY A 1 303 ? 17.005 -7.943 -20.194 1.00 73.00 303 GLY A CA 1
ATOM 2257 C C . GLY A 1 303 ? 16.707 -8.745 -18.926 1.00 73.00 303 GLY A C 1
ATOM 2258 O O . GLY A 1 303 ? 17.595 -9.476 -18.498 1.00 73.00 303 GLY A O 1
ATOM 2259 N N . TRP A 1 304 ? 15.511 -8.664 -18.333 1.00 84.50 304 TRP A N 1
ATOM 2260 C CA . TRP A 1 304 ? 15.120 -9.605 -17.272 1.00 84.50 304 TRP A CA 1
ATOM 2261 C C . TRP A 1 304 ? 14.405 -10.832 -17.855 1.00 84.50 304 TRP A C 1
ATOM 2263 O O . TRP A 1 304 ? 13.718 -10.736 -18.875 1.00 84.50 304 TRP A O 1
ATOM 2273 N N . THR A 1 305 ? 14.578 -11.992 -17.222 1.00 81.00 305 THR A N 1
ATOM 2274 C CA . THR A 1 305 ? 13.891 -13.236 -17.596 1.00 81.00 305 THR A CA 1
ATOM 2275 C C . THR A 1 305 ? 13.153 -13.806 -16.391 1.00 81.00 305 THR A C 1
ATOM 2277 O O . THR A 1 305 ? 13.615 -13.665 -15.264 1.00 81.00 305 THR A O 1
ATOM 2280 N N . SER A 1 306 ? 12.028 -14.493 -16.605 1.00 76.06 306 SER A N 1
ATOM 2281 C CA . SER A 1 306 ? 11.202 -15.047 -15.516 1.00 76.06 306 SER A CA 1
ATOM 2282 C C . SER A 1 306 ? 11.888 -16.135 -14.673 1.00 76.06 306 SER A C 1
ATOM 2284 O O . SER A 1 306 ? 11.328 -16.566 -13.670 1.00 76.06 306 SER A O 1
ATOM 2286 N N . GLY A 1 307 ? 13.085 -16.591 -15.060 1.00 78.88 307 GLY A N 1
ATOM 2287 C CA . GLY A 1 307 ? 13.897 -17.536 -14.286 1.00 78.88 307 GLY A CA 1
ATOM 2288 C C . GLY A 1 307 ? 14.866 -16.886 -13.292 1.00 78.88 307 GLY A C 1
ATOM 2289 O O . GLY A 1 307 ? 15.517 -17.602 -12.535 1.00 78.88 307 GLY A O 1
ATOM 2290 N N . ASP A 1 308 ? 15.000 -15.558 -13.303 1.00 83.75 308 ASP A N 1
ATOM 2291 C CA . ASP A 1 308 ? 15.826 -14.836 -12.334 1.00 83.75 308 ASP A CA 1
ATOM 2292 C C . ASP A 1 308 ? 15.148 -14.801 -10.954 1.00 83.75 308 ASP A C 1
ATOM 2294 O O . ASP A 1 308 ? 13.930 -14.928 -10.863 1.00 83.75 308 ASP A O 1
ATOM 2298 N N . ASP A 1 309 ? 15.900 -14.609 -9.866 1.00 93.25 309 ASP A N 1
ATOM 2299 C CA . ASP A 1 309 ? 15.275 -14.203 -8.604 1.00 93.25 309 ASP A CA 1
ATOM 2300 C C . ASP A 1 309 ? 14.790 -12.745 -8.699 1.00 93.25 309 ASP A C 1
ATOM 2302 O O . ASP A 1 309 ? 15.325 -11.940 -9.468 1.00 93.25 309 ASP A O 1
ATOM 2306 N N . VAL A 1 310 ? 13.790 -12.387 -7.893 1.00 94.50 310 VAL A N 1
ATOM 2307 C CA . VAL A 1 310 ? 13.169 -11.053 -7.918 1.00 94.50 310 VAL A CA 1
ATOM 2308 C C . VAL A 1 310 ? 14.178 -9.913 -7.723 1.00 94.50 310 VAL A C 1
ATOM 2310 O O . VAL A 1 310 ? 14.074 -8.871 -8.370 1.00 94.50 310 VAL A O 1
ATOM 2313 N N . SER A 1 311 ? 15.204 -10.110 -6.887 1.00 95.38 311 SER A N 1
ATOM 2314 C CA . SER A 1 311 ? 16.202 -9.071 -6.617 1.00 95.38 311 SER A CA 1
ATOM 2315 C C . SER A 1 311 ? 17.097 -8.874 -7.833 1.00 95.38 311 SER A C 1
ATOM 2317 O O . SER A 1 311 ? 17.411 -7.739 -8.186 1.00 95.38 311 SER A O 1
ATOM 2319 N N . LYS A 1 312 ? 17.491 -9.958 -8.504 1.00 94.12 312 LYS A N 1
ATOM 2320 C CA . LYS A 1 312 ? 18.253 -9.912 -9.752 1.00 94.12 312 LYS A CA 1
ATOM 2321 C C . LYS A 1 312 ? 17.442 -9.270 -10.878 1.00 94.12 312 LYS A C 1
ATOM 2323 O O . LYS A 1 312 ? 17.967 -8.381 -11.543 1.00 94.12 312 LYS A O 1
ATOM 2328 N N . ALA A 1 313 ? 16.173 -9.647 -11.052 1.00 93.31 313 ALA A N 1
ATOM 2329 C CA . ALA A 1 313 ? 15.290 -9.057 -12.060 1.00 93.31 313 ALA A CA 1
ATOM 2330 C C . ALA A 1 313 ? 15.141 -7.536 -11.863 1.00 93.31 313 ALA A C 1
ATOM 2332 O O . ALA A 1 313 ? 15.395 -6.761 -12.789 1.00 93.31 313 ALA A O 1
ATOM 2333 N N . LEU A 1 314 ? 14.830 -7.100 -10.636 1.00 95.00 314 LEU A N 1
ATOM 2334 C CA . LEU A 1 314 ? 14.718 -5.680 -10.299 1.00 95.00 314 LEU A CA 1
ATOM 2335 C C . LEU A 1 314 ? 16.046 -4.933 -10.472 1.00 95.00 314 LEU A C 1
ATOM 2337 O O . LEU A 1 314 ? 16.045 -3.834 -11.017 1.00 95.00 314 LEU A O 1
ATOM 2341 N N . ASN A 1 315 ? 17.182 -5.502 -10.047 1.00 94.81 315 ASN A N 1
ATOM 2342 C CA . ASN A 1 315 ? 18.487 -4.843 -10.188 1.00 94.81 315 ASN A CA 1
ATOM 2343 C C . ASN A 1 315 ? 18.908 -4.680 -11.653 1.00 94.81 315 ASN A C 1
ATOM 2345 O O . ASN A 1 315 ? 19.480 -3.648 -11.999 1.00 94.81 315 ASN A O 1
ATOM 2349 N N . THR A 1 316 ? 18.608 -5.653 -12.517 1.00 92.88 316 THR A N 1
ATOM 2350 C CA . THR A 1 316 ? 18.842 -5.538 -13.965 1.00 92.88 316 THR A CA 1
ATOM 2351 C C . THR A 1 316 ? 18.047 -4.369 -14.549 1.00 92.88 316 THR A C 1
ATOM 2353 O O . THR A 1 316 ? 18.607 -3.518 -15.241 1.00 92.88 316 THR A O 1
ATOM 2356 N N . VAL A 1 317 ? 16.756 -4.283 -14.218 1.00 92.62 317 VAL A N 1
ATOM 2357 C CA . VAL A 1 317 ? 15.855 -3.231 -14.709 1.00 92.62 317 VAL A CA 1
ATOM 2358 C C . VAL A 1 317 ? 16.234 -1.858 -14.156 1.00 92.62 317 VAL A C 1
ATOM 2360 O O . VAL A 1 317 ? 16.476 -0.934 -14.930 1.00 92.62 317 VAL A O 1
ATOM 2363 N N . ALA A 1 318 ? 16.367 -1.721 -12.837 1.00 93.69 318 ALA A N 1
ATOM 2364 C CA . ALA A 1 318 ? 16.746 -0.471 -12.179 1.00 93.69 318 ALA A CA 1
ATOM 2365 C C . ALA A 1 318 ? 18.145 0.009 -12.603 1.00 93.69 318 ALA A C 1
ATOM 2367 O O . ALA A 1 318 ? 18.352 1.197 -12.856 1.00 93.69 318 ALA A O 1
ATOM 2368 N N . GLY A 1 319 ? 19.102 -0.913 -12.749 1.00 92.50 319 GLY A N 1
ATOM 2369 C CA . GLY A 1 319 ? 20.464 -0.607 -13.181 1.00 92.50 319 GLY A CA 1
ATOM 2370 C C . GLY A 1 319 ? 20.531 0.024 -14.574 1.00 92.50 319 GLY A C 1
ATOM 2371 O O . GLY A 1 319 ? 21.373 0.893 -14.795 1.00 92.50 319 GLY A O 1
ATOM 2372 N N . SER A 1 320 ? 19.610 -0.333 -15.480 1.00 91.31 320 SER A N 1
ATOM 2373 C CA . SER A 1 320 ? 19.544 0.233 -16.839 1.00 91.31 320 SER A CA 1
ATOM 2374 C C . SER A 1 320 ? 19.239 1.740 -16.870 1.00 91.31 320 SER A C 1
ATOM 2376 O O . SER A 1 320 ? 19.592 2.419 -17.832 1.00 91.31 320 SER A O 1
ATOM 2378 N N . VAL A 1 321 ? 18.647 2.274 -15.796 1.00 91.88 321 VAL A N 1
ATOM 2379 C CA . VAL A 1 321 ? 18.244 3.685 -15.658 1.00 91.88 321 VAL A CA 1
ATOM 2380 C C . VAL A 1 321 ? 18.934 4.385 -14.482 1.00 91.88 321 VAL A C 1
ATOM 2382 O O . VAL A 1 321 ? 18.526 5.466 -14.078 1.00 91.88 321 VAL A O 1
ATOM 2385 N N . SER A 1 322 ? 20.015 3.804 -13.946 1.00 92.12 322 SER A N 1
ATOM 2386 C CA . SER A 1 322 ? 20.761 4.317 -12.779 1.00 92.12 322 SER A CA 1
ATOM 2387 C C . SER A 1 322 ? 19.970 4.369 -11.465 1.00 92.12 322 SER A C 1
ATOM 2389 O O . SER A 1 322 ? 20.378 5.050 -10.528 1.00 92.12 322 SER A O 1
ATOM 2391 N N . TYR A 1 323 ? 18.891 3.599 -11.350 1.00 94.06 323 TYR A N 1
ATOM 2392 C CA . TYR A 1 323 ? 18.158 3.439 -10.098 1.00 94.06 323 TYR A CA 1
ATOM 2393 C C . TYR A 1 323 ? 18.845 2.398 -9.194 1.00 94.06 323 TYR A C 1
ATOM 2395 O O . TYR A 1 323 ? 19.720 1.625 -9.612 1.00 94.06 323 TYR A O 1
ATOM 2403 N N . GLY A 1 324 ? 18.499 2.414 -7.912 1.00 93.88 324 GLY A N 1
ATOM 2404 C CA . GLY A 1 324 ? 18.841 1.405 -6.917 1.00 93.88 324 GLY A CA 1
ATOM 2405 C C . GLY A 1 324 ? 17.644 0.531 -6.568 1.00 93.88 324 GLY A C 1
ATOM 2406 O O . GLY A 1 324 ? 16.501 0.908 -6.807 1.00 93.88 324 GLY A O 1
ATOM 2407 N N . VAL A 1 325 ? 17.918 -0.637 -5.987 1.00 95.50 325 VAL A N 1
ATOM 2408 C CA . VAL A 1 325 ? 16.893 -1.529 -5.437 1.00 95.50 325 VAL A CA 1
ATOM 2409 C C . VAL A 1 325 ? 17.212 -1.799 -3.977 1.00 95.50 325 VAL A C 1
ATOM 2411 O O . VAL A 1 325 ? 18.354 -2.104 -3.630 1.00 95.50 325 VAL A O 1
ATOM 2414 N N . ARG A 1 326 ? 16.201 -1.704 -3.117 1.00 94.88 326 ARG A N 1
ATOM 2415 C CA . ARG A 1 326 ? 16.279 -2.035 -1.694 1.00 94.88 326 ARG A CA 1
ATOM 2416 C C . ARG A 1 326 ? 15.121 -2.956 -1.334 1.00 94.88 326 ARG A C 1
ATOM 2418 O O . ARG A 1 326 ? 13.969 -2.619 -1.575 1.00 94.88 326 ARG A O 1
ATOM 2425 N N . LYS A 1 327 ? 15.420 -4.110 -0.740 1.00 95.25 327 LYS A N 1
ATOM 2426 C CA . LYS A 1 327 ? 14.402 -4.991 -0.155 1.00 95.25 327 LYS A CA 1
ATOM 2427 C C . LYS A 1 327 ? 13.933 -4.376 1.168 1.00 95.25 327 LYS A C 1
ATOM 2429 O O . LYS A 1 327 ? 14.774 -4.084 2.016 1.00 95.25 327 LYS A O 1
ATOM 2434 N N . LEU A 1 328 ? 12.630 -4.141 1.317 1.00 92.69 328 LEU A N 1
ATOM 2435 C CA . LEU A 1 328 ? 12.040 -3.590 2.544 1.00 92.69 328 LEU A CA 1
ATOM 2436 C C . LEU A 1 328 ? 11.603 -4.712 3.492 1.00 92.69 328 LEU A C 1
ATOM 2438 O O . LEU A 1 328 ? 11.893 -4.665 4.683 1.00 92.69 328 LEU A O 1
ATOM 2442 N N . ASN A 1 329 ? 10.952 -5.739 2.946 1.00 93.75 329 ASN A N 1
ATOM 2443 C CA . ASN A 1 329 ? 10.587 -6.979 3.631 1.00 93.75 329 ASN A CA 1
ATOM 2444 C C . ASN A 1 329 ? 10.561 -8.134 2.608 1.00 93.75 329 ASN A C 1
ATOM 2446 O O . ASN A 1 329 ? 11.043 -7.967 1.487 1.00 93.75 329 ASN A O 1
ATOM 2450 N N . ASP A 1 330 ? 10.046 -9.309 2.973 1.00 92.62 330 ASP A N 1
ATOM 2451 C CA . ASP A 1 330 ? 10.064 -10.488 2.096 1.00 92.62 330 ASP A CA 1
ATOM 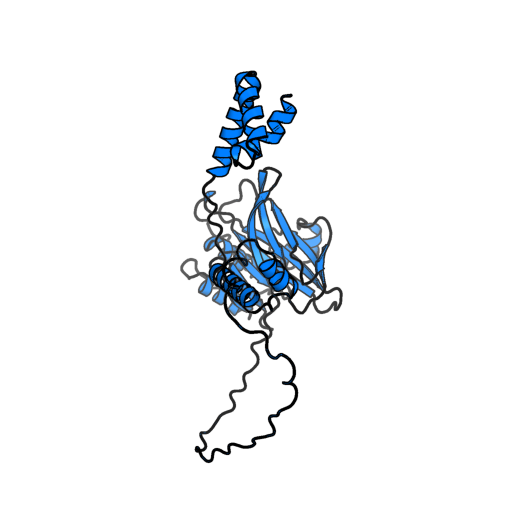2452 C C . ASP A 1 330 ? 9.240 -10.359 0.815 1.00 92.62 330 ASP A C 1
ATOM 2454 O O . ASP A 1 330 ? 9.608 -10.960 -0.194 1.00 92.62 330 ASP A O 1
ATOM 2458 N N . THR A 1 331 ? 8.213 -9.515 0.819 1.00 94.00 331 THR A N 1
ATOM 2459 C CA . THR A 1 331 ? 7.293 -9.331 -0.305 1.00 94.00 331 THR A CA 1
ATOM 2460 C C . THR A 1 331 ? 7.339 -7.929 -0.900 1.00 94.00 331 THR A C 1
ATOM 2462 O O . THR A 1 331 ? 6.636 -7.680 -1.870 1.00 94.00 331 THR A O 1
ATOM 2465 N N . THR A 1 332 ? 8.142 -7.008 -0.362 1.00 95.44 332 THR A N 1
ATOM 2466 C CA . THR A 1 332 ? 8.148 -5.598 -0.770 1.00 95.44 332 THR A CA 1
ATOM 2467 C C . THR A 1 332 ? 9.550 -5.110 -1.110 1.00 95.44 332 THR A C 1
ATOM 2469 O O . THR A 1 332 ? 10.483 -5.171 -0.301 1.00 95.44 332 THR A O 1
ATOM 2472 N N . TYR A 1 333 ? 9.673 -4.536 -2.303 1.00 96.25 333 TYR A N 1
ATOM 2473 C CA . TYR A 1 333 ? 10.897 -3.956 -2.838 1.00 96.25 333 TYR A CA 1
ATOM 2474 C C . TYR A 1 333 ? 10.694 -2.482 -3.171 1.00 96.25 333 TYR A C 1
ATOM 2476 O O . TYR A 1 333 ? 9.650 -2.088 -3.678 1.00 96.25 333 TYR A O 1
ATOM 2484 N N . GLN A 1 334 ? 11.721 -1.672 -2.932 1.00 95.81 334 GLN A N 1
ATOM 2485 C CA . GLN A 1 334 ? 11.779 -0.281 -3.355 1.00 95.81 334 GLN A CA 1
ATOM 2486 C C . GLN A 1 334 ? 12.782 -0.115 -4.496 1.00 95.81 334 GLN A C 1
ATOM 2488 O O . GLN A 1 334 ? 13.930 -0.548 -4.381 1.00 95.81 334 GLN A O 1
ATOM 2493 N N . VAL A 1 335 ? 12.366 0.565 -5.558 1.00 95.31 335 VAL A N 1
ATOM 2494 C CA . VAL A 1 335 ? 13.175 0.977 -6.704 1.00 95.31 335 VAL A CA 1
ATOM 2495 C C . VAL A 1 335 ? 13.288 2.500 -6.677 1.00 95.31 335 VAL A C 1
ATOM 2497 O O . VAL A 1 335 ? 12.285 3.199 -6.767 1.00 95.31 335 VAL A O 1
ATOM 2500 N N . PHE A 1 336 ? 14.492 3.035 -6.503 1.00 94.19 336 PHE A N 1
ATOM 2501 C CA . PHE A 1 336 ? 14.679 4.450 -6.170 1.00 94.19 336 PHE A CA 1
ATOM 2502 C C . PHE A 1 336 ? 15.744 5.133 -7.029 1.00 94.19 336 PHE A C 1
ATOM 2504 O O . PHE A 1 336 ? 16.724 4.487 -7.404 1.00 94.19 336 PHE A O 1
ATOM 2511 N N . ASP A 1 337 ? 15.575 6.423 -7.340 1.00 92.31 337 ASP A N 1
ATOM 2512 C CA . ASP A 1 337 ? 16.615 7.193 -8.036 1.00 92.31 337 ASP A CA 1
ATOM 2513 C C . ASP A 1 337 ? 17.823 7.378 -7.098 1.00 92.31 337 ASP A C 1
ATOM 2515 O O . ASP A 1 337 ? 17.663 7.640 -5.905 1.00 92.31 337 ASP A O 1
ATOM 2519 N N . LYS A 1 338 ? 19.037 7.172 -7.621 1.00 88.12 338 LYS A N 1
ATOM 2520 C CA . LYS A 1 338 ? 20.293 7.304 -6.858 1.00 88.12 338 LYS A CA 1
ATOM 2521 C C . LYS A 1 338 ? 20.828 8.740 -6.822 1.00 88.12 338 LYS A C 1
ATOM 2523 O O . LYS A 1 338 ? 21.851 8.962 -6.175 1.00 88.12 338 LYS A O 1
ATOM 2528 N N . ARG A 1 339 ? 20.240 9.638 -7.614 1.00 80.25 339 ARG A N 1
ATOM 2529 C CA . ARG A 1 339 ? 20.723 11.007 -7.828 1.00 80.25 339 ARG A CA 1
ATOM 2530 C C . ARG A 1 339 ? 20.323 11.968 -6.723 1.00 80.25 339 ARG A C 1
ATOM 2532 O O . ARG A 1 339 ? 19.247 11.766 -6.127 1.00 80.25 339 ARG A O 1
#

Secondary structure (DSSP, 8-state):
--HHHHHTTHHHHHHT-S-HHHHHHHHHHHHH-HHHHHHHHHHHHHHHHHHSS------PPTTHHHHHHHHHHHHHHHHHHSPPPHHHHHHHHHSGGGGGS-SS-----------------------------------PPPP-PPPP-EEEEEEEE-TTS-EEEEEEE---TT-SEEEEEEEEESSHHHHH-HHHHHHHPEESSSS-EEEETT--EEEEEEPPSSPPTT-EEEEEEEEEESS-TTSEEEEEEEEEPPGGGSSSPPPP---S-HHHHHHHHHHHHT-EEEEE-SS---S------TTS-HHHHHHHHHHTTTEEEEE-SSSEEEEEE--